Protein 4MK6 (pdb70)

Sequence (183 aa):
SNAAESLITKKAIAGGLELCQHKRFEKISIADITNICGLNRQTFYYHFTDDKYDLLTWTYENDFFHCLADGITLGNWDKHVLKLESIKENADFYKNTVSADASILSFCFSKLTNSLFDLFEKIDTNATVNEADRVFYAEFFSYGCSGVLIKWITRGFKEAPETIANQLFRLAKDTEFLANSYRE

InterPro domains:
  IPR001647 DNA-binding HTH domain, TetR-type [PF00440] (16-54)
  IPR001647 DNA-binding HTH domain, TetR-type [PS50977] (5-65)
  IPR009057 Homedomain-like superfamily [SSF46689] (4-61)
  IPR039532 Transcriptional regulator TetR, C-terminal, Firmicutes type [PF14278] (74-173)
  IPR050624 Nucleoid occlusion factor SlmA/HTH-type transcriptional regulator [PTHR43479] (4-176)

Organism: Listeria monocytogenes serovar 1/2a (strain ATCC BAA-679 / EGD-e) (NCBI:txid169963)

Structure (mmCIF, N/CA/C/O backbone):
data_4MK6
#
_entry.id   4MK6
#
_cell.length_a   77.039
_cell.length_b   77.039
_cell.length_c   142.027
_cell.angle_alpha   90.00
_cell.angle_beta   90.00
_cell.angle_gamma   120.00
#
_symmetry.space_group_name_H-M   'P 61 2 2'
#
loop_
_entity.id
_entity.type
_entity.pdbx_description
1 polymer 'Probable Dihydroxyacetone Kinase Regulator DHSK_reg'
2 non-polymer 1,2-ETHANEDIOL
3 water water
#
loop_
_atom_site.group_PDB
_atom_site.id
_atom_site.type_symbol
_atom_site.label_atom_id
_atom_site.label_alt_id
_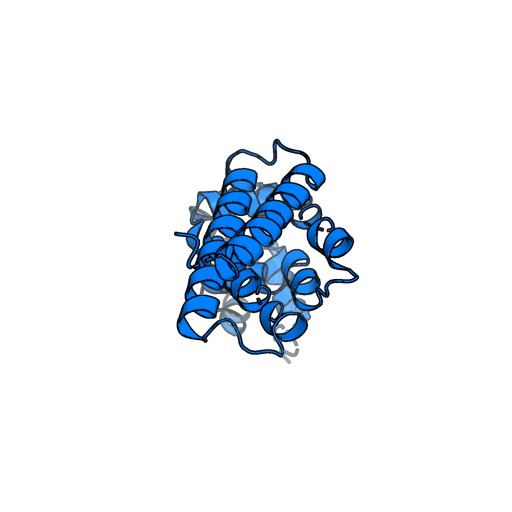atom_site.label_comp_id
_atom_site.label_asym_id
_atom_site.label_entity_id
_atom_site.label_seq_id
_atom_site.pdbx_PDB_ins_code
_atom_site.Cartn_x
_atom_site.Cartn_y
_atom_site.Cartn_z
_atom_site.occupancy
_atom_site.B_iso_or_equiv
_atom_site.auth_seq_id
_atom_site.auth_comp_id
_atom_site.auth_asym_id
_atom_site.auth_atom_id
_atom_site.pdbx_PDB_model_num
ATOM 1 N N . SER A 1 1 ? -8.446 23.305 -12.918 1.00 98.82 -2 SER A N 1
ATOM 2 C CA . SER A 1 1 ? -7.085 22.838 -13.152 1.00 90.92 -2 SER A CA 1
ATOM 3 C C . SER A 1 1 ? -6.366 22.563 -11.837 1.00 86.77 -2 SER A C 1
ATOM 4 O O . SER A 1 1 ? -6.991 22.500 -10.778 1.00 97.95 -2 SER A O 1
ATOM 7 N N . ASN A 1 2 ? -5.050 22.392 -11.914 1.00 76.93 -1 ASN A N 1
ATOM 8 C CA . ASN A 1 2 ? -4.232 22.160 -10.728 1.00 76.99 -1 ASN A CA 1
ATOM 9 C C . ASN A 1 2 ? -3.071 23.151 -10.653 1.00 76.70 -1 ASN A C 1
ATOM 10 O O . ASN A 1 2 ? -2.041 22.872 -10.038 1.00 81.05 -1 ASN A O 1
ATOM 15 N N . ALA A 1 3 ? -3.255 24.310 -11.280 1.00 65.59 0 ALA A N 1
ATOM 16 C CA . ALA A 1 3 ? -2.221 25.340 -11.362 1.00 65.47 0 ALA A CA 1
ATOM 17 C C . ALA A 1 3 ? -1.669 25.786 -10.004 1.00 62.86 0 ALA A C 1
ATOM 18 O O . ALA A 1 3 ? -0.454 25.761 -9.784 1.00 64.61 0 ALA A O 1
ATOM 28 N N . ALA A 1 5 ? -2.184 24.381 -7.002 1.00 68.39 2 ALA A N 1
ATOM 29 C CA . ALA A 1 5 ? -1.741 23.235 -6.211 1.00 68.76 2 ALA A CA 1
ATOM 30 C C . ALA A 1 5 ? -0.331 22.794 -6.590 1.00 65.78 2 ALA A C 1
ATOM 31 O O . ALA A 1 5 ? 0.413 22.281 -5.752 1.00 66.91 2 ALA A O 1
ATOM 33 N N . GLU A 1 6 ? 0.027 22.995 -7.856 1.00 64.73 3 GLU A N 1
ATOM 34 C CA . GLU A 1 6 ? 1.333 22.589 -8.366 1.00 72.60 3 GLU A CA 1
ATOM 35 C C . GLU A 1 6 ? 2.318 23.757 -8.434 1.00 68.95 3 GLU A C 1
ATOM 36 O O . GLU A 1 6 ? 3.378 23.641 -9.050 1.00 69.96 3 GLU A O 1
ATOM 42 N N . SER A 1 7 ? 1.969 24.873 -7.797 1.00 65.23 4 SER A N 1
ATOM 43 C CA . SER A 1 7 ? 2.780 26.089 -7.875 1.00 56.53 4 SER A CA 1
ATOM 44 C C . SER A 1 7 ? 3.888 26.132 -6.831 1.00 59.19 4 SER A C 1
ATOM 45 O O . SER A 1 7 ? 3.878 25.366 -5.865 1.00 60.08 4 SER A O 1
ATOM 48 N N . LEU A 1 8 ? 4.843 27.036 -7.035 1.00 58.02 5 LEU A N 1
ATOM 49 C CA . LEU A 1 8 ? 5.902 27.278 -6.058 1.00 54.80 5 LEU A CA 1
ATOM 50 C C . LEU A 1 8 ? 5.307 27.835 -4.769 1.00 44.43 5 LEU A C 1
ATOM 51 O O . LEU A 1 8 ? 5.823 27.587 -3.677 1.00 50.98 5 LEU A O 1
ATOM 56 N N . ILE A 1 9 ? 4.218 28.588 -4.909 1.00 42.56 6 ILE A N 1
ATOM 57 C CA . ILE A 1 9 ? 3.492 29.134 -3.764 1.00 50.45 6 ILE A CA 1
ATOM 58 C C . ILE A 1 9 ? 3.047 28.034 -2.795 1.00 56.16 6 ILE A C 1
ATOM 59 O O . ILE A 1 9 ? 3.303 28.117 -1.592 1.00 56.48 6 ILE A O 1
ATOM 64 N N . THR A 1 10 ? 2.382 27.010 -3.326 1.00 55.55 7 THR A N 1
ATOM 65 C CA . THR A 1 10 ? 1.937 25.875 -2.525 1.00 55.64 7 THR A CA 1
ATOM 66 C C . THR A 1 10 ? 3.130 25.152 -1.902 1.00 60.39 7 THR A C 1
ATOM 67 O O . THR A 1 10 ? 3.094 24.761 -0.733 1.00 58.08 7 THR A O 1
ATOM 71 N N . LYS A 1 11 ? 4.189 24.987 -2.688 1.00 52.12 8 LYS A N 1
ATOM 72 C CA . LYS A 1 11 ? 5.394 24.315 -2.227 1.00 49.15 8 LYS A CA 1
ATOM 73 C C . LYS A 1 11 ? 5.979 25.052 -1.028 1.00 51.85 8 LYS A C 1
ATOM 74 O O . LYS A 1 11 ? 6.421 24.428 -0.061 1.00 48.02 8 LYS A O 1
ATOM 80 N N . LYS A 1 12 ? 5.966 26.381 -1.087 1.00 49.95 9 LYS A N 1
ATOM 81 C CA . LYS A 1 12 ? 6.481 27.195 0.011 1.00 48.96 9 LYS A CA 1
ATOM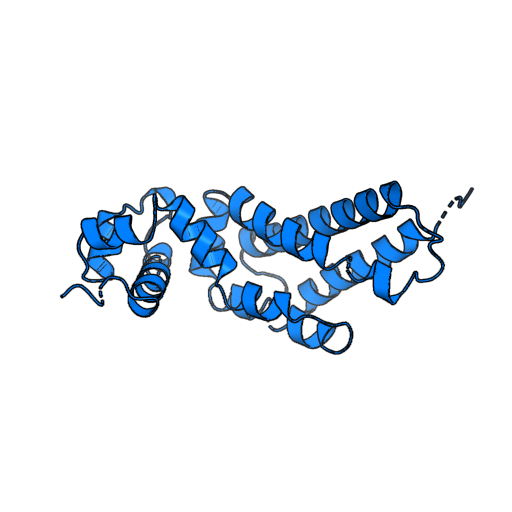 82 C C . LYS A 1 12 ? 5.547 27.134 1.209 1.00 54.08 9 LYS A C 1
ATOM 83 O O . LYS A 1 12 ? 5.988 27.194 2.355 1.00 62.61 9 LYS A O 1
ATOM 89 N N . ALA A 1 13 ? 4.253 27.014 0.938 1.00 48.23 10 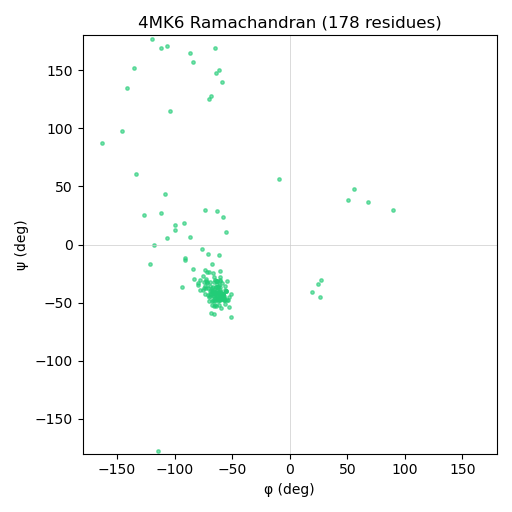ALA A N 1
ATOM 90 C CA . ALA A 1 13 ? 3.259 26.903 1.999 1.00 55.82 10 ALA A CA 1
ATOM 91 C C . ALA A 1 13 ? 3.433 25.606 2.784 1.00 55.81 10 ALA A C 1
ATOM 92 O O . ALA A 1 13 ? 3.160 25.554 3.983 1.00 58.17 10 ALA A O 1
ATOM 94 N N . ILE A 1 14 ? 3.884 24.561 2.095 1.00 52.49 11 ILE A N 1
ATOM 95 C CA . ILE A 1 14 ? 4.126 23.262 2.716 1.00 54.57 11 ILE A CA 1
ATOM 96 C C . ILE A 1 14 ? 5.317 23.318 3.676 1.00 55.30 11 ILE A C 1
ATOM 97 O O . ILE A 1 14 ? 5.255 22.787 4.786 1.00 56.95 11 ILE A O 1
ATOM 102 N N . ALA A 1 15 ? 6.398 23.961 3.247 1.00 48.64 12 ALA A N 1
ATOM 103 C CA . ALA A 1 15 ? 7.552 24.167 4.116 1.00 52.81 12 ALA A CA 1
ATOM 104 C C . ALA A 1 15 ? 7.143 24.990 5.333 1.00 56.26 12 ALA A C 1
ATOM 105 O O . ALA A 1 15 ? 7.571 24.713 6.455 1.00 57.38 12 ALA A O 1
ATOM 107 N N . GLY A 1 16 ? 6.310 26.003 5.100 1.00 51.99 13 GLY A N 1
ATOM 108 C CA . GLY A 1 16 ? 5.800 26.844 6.168 1.00 44.24 13 GLY A CA 1
ATOM 109 C C . GLY A 1 16 ? 4.940 26.073 7.152 1.00 54.49 13 GLY A C 1
ATOM 110 O O . GLY A 1 16 ? 4.928 26.374 8.349 1.00 55.90 13 GLY A O 1
ATOM 111 N N . GLY A 1 17 ? 4.212 25.082 6.647 1.00 51.83 14 GLY A N 1
ATOM 112 C CA . GLY A 1 17 ? 3.416 24.220 7.500 1.00 54.51 14 GLY A CA 1
ATOM 113 C C . GLY A 1 17 ? 4.288 23.374 8.408 1.00 53.87 14 GLY A C 1
ATOM 114 O O . GLY A 1 17 ? 3.999 23.237 9.599 1.00 54.59 14 GLY A O 1
ATOM 115 N N . LEU A 1 18 ? 5.356 22.808 7.845 1.00 56.23 15 LEU A N 1
ATOM 116 C CA . LEU A 1 18 ? 6.298 21.995 8.614 1.00 57.83 15 LEU A CA 1
ATOM 117 C C . LEU A 1 18 ? 6.889 22.800 9.762 1.00 57.45 15 LEU A C 1
ATOM 118 O O . LEU A 1 18 ? 6.930 22.334 10.904 1.00 64.65 15 LEU A O 1
ATOM 131 N N . GLU A 1 20 ? 5.693 25.342 11.206 1.00 56.51 17 GLU A N 1
ATOM 132 C CA . GLU A 1 20 ? 4.662 25.659 12.184 1.00 65.95 17 GLU A CA 1
ATOM 133 C C . GLU A 1 20 ? 4.405 24.476 13.116 1.00 58.15 17 GLU A C 1
ATOM 134 O O . GLU A 1 20 ? 4.301 24.648 14.327 1.00 67.40 17 GLU A O 1
ATOM 140 N N . LEU A 1 21 ? 4.305 23.278 12.547 1.00 54.97 18 LEU A N 1
ATOM 141 C CA . LEU A 1 21 ? 4.109 22.059 13.331 1.00 59.16 18 LEU A CA 1
ATOM 142 C C . LEU A 1 21 ? 5.258 21.808 14.309 1.00 61.59 18 LEU A C 1
ATOM 143 O O . LEU A 1 21 ? 5.038 21.381 15.447 1.00 64.83 18 LEU A O 1
ATOM 148 N N . CYS A 1 22 ? 6.481 22.084 13.861 1.00 58.82 19 CYS A N 1
ATOM 149 C CA . CYS A 1 22 ? 7.678 21.866 14.672 1.00 55.71 19 CYS A CA 1
ATOM 150 C C . CYS A 1 22 ? 7.690 22.705 15.948 1.00 61.22 19 CYS A C 1
ATOM 151 O O . CYS A 1 22 ? 8.532 22.507 16.823 1.00 61.07 19 CYS A O 1
ATOM 154 N N . GLN A 1 23 ? 6.745 23.632 16.050 1.00 69.75 20 GLN A N 1
ATOM 155 C CA . GLN A 1 23 ? 6.611 24.473 17.229 1.00 74.46 20 GLN A CA 1
ATOM 156 C C . GLN A 1 23 ? 5.804 23.770 18.322 1.00 76.07 20 GLN A C 1
ATOM 157 O O . GLN A 1 23 ? 5.911 24.116 19.499 1.00 80.07 20 GLN A O 1
ATOM 163 N N . HIS A 1 24 ? 5.012 22.772 17.936 1.00 74.99 21 HIS A N 1
ATOM 164 C CA . HIS A 1 24 ? 4.126 22.090 18.880 1.00 87.53 21 HIS A CA 1
ATOM 165 C C . HIS A 1 24 ? 4.403 20.597 18.966 1.00 83.44 21 HIS A C 1
ATOM 166 O O . HIS A 1 24 ? 3.972 19.931 19.906 1.00 91.96 21 HIS A O 1
ATOM 173 N N . LYS A 1 25 ? 5.117 20.072 17.979 1.00 83.37 22 LYS A N 1
ATOM 174 C CA . LYS A 1 25 ? 5.238 18.630 17.824 1.00 84.32 22 LYS A CA 1
ATOM 175 C C . LYS A 1 25 ? 6.646 18.242 17.387 1.00 79.02 22 LYS A C 1
ATOM 176 O O . LYS A 1 25 ? 7.217 18.870 16.492 1.00 73.29 22 LYS A O 1
ATOM 182 N N . ARG A 1 26 ? 7.205 17.214 18.022 1.00 73.50 23 ARG A N 1
ATOM 183 C CA . ARG A 1 26 ? 8.530 16.713 17.653 1.00 78.33 23 ARG A CA 1
ATOM 184 C C . ARG A 1 26 ? 8.545 16.263 16.195 1.00 75.70 23 ARG A C 1
ATOM 185 O O . ARG A 1 26 ? 7.578 15.670 15.718 1.00 75.65 23 ARG A O 1
ATOM 193 N N . PHE A 1 27 ? 9.636 16.554 15.490 1.00 68.19 24 PHE A N 1
ATOM 194 C CA . PHE A 1 27 ? 9.728 16.249 14.064 1.00 66.73 24 PHE A CA 1
ATOM 195 C C . PHE A 1 27 ? 9.549 14.760 13.781 1.00 70.60 24 PHE A C 1
ATOM 196 O O . PHE A 1 27 ? 9.001 14.382 12.745 1.00 64.80 24 PHE A O 1
ATOM 204 N N . GLU A 1 28 ? 10.004 13.923 14.709 1.00 71.24 25 GLU A N 1
ATOM 205 C CA . GLU A 1 28 ? 9.880 12.476 14.569 1.00 81.77 25 GLU A CA 1
ATOM 206 C C . GLU A 1 28 ? 8.418 12.034 14.526 1.00 87.28 25 GLU A C 1
ATOM 207 O O . GLU A 1 28 ? 8.080 11.046 13.873 1.00 95.30 25 GLU A O 1
ATOM 213 N N . LYS A 1 29 ? 7.557 12.770 15.223 1.00 80.88 26 LYS A N 1
ATOM 214 C CA . LYS A 1 29 ? 6.143 12.415 15.315 1.00 80.07 26 LYS A CA 1
ATOM 215 C C . LYS A 1 29 ? 5.285 13.052 14.223 1.00 76.08 26 LYS A C 1
ATOM 216 O O . LYS A 1 29 ? 4.135 12.662 14.030 1.00 81.12 26 LYS A O 1
ATOM 222 N N . ILE A 1 30 ? 5.842 14.027 13.512 1.00 70.71 27 ILE A N 1
ATOM 223 C CA . ILE A 1 30 ? 5.125 14.677 12.418 1.00 67.61 27 ILE A CA 1
ATOM 224 C C . ILE A 1 30 ? 4.924 13.718 11.246 1.00 76.31 27 ILE A C 1
ATOM 225 O O . ILE A 1 30 ? 5.880 13.104 10.769 1.00 82.22 27 ILE A O 1
ATOM 230 N N . SER A 1 31 ? 3.681 13.589 10.788 1.00 84.65 28 SER A N 1
ATOM 231 C CA . SER A 1 31 ? 3.381 12.788 9.603 1.00 87.67 28 SER A CA 1
ATOM 232 C C . SER A 1 31 ? 2.931 13.673 8.447 1.00 84.36 28 SER A C 1
ATOM 233 O O . SER A 1 31 ? 2.672 14.863 8.633 1.00 75.35 28 SER A O 1
ATOM 236 N N . ILE A 1 32 ? 2.844 13.085 7.256 1.00 87.36 29 ILE A N 1
ATOM 237 C CA . ILE A 1 32 ? 2.386 13.795 6.062 1.00 85.46 29 ILE A CA 1
ATOM 238 C C . ILE A 1 32 ? 0.984 14.351 6.283 1.00 83.47 29 ILE A C 1
ATOM 239 O O . ILE A 1 32 ? 0.706 15.510 5.973 1.00 84.55 29 ILE A O 1
ATOM 244 N N . ALA A 1 33 ? 0.112 13.514 6.835 1.00 84.99 30 ALA A N 1
ATOM 245 C CA . ALA A 1 33 ? -1.264 13.901 7.112 1.00 84.04 30 ALA A CA 1
ATOM 246 C C . ALA A 1 33 ? -1.338 15.143 7.997 1.00 89.05 30 ALA A C 1
ATOM 247 O O . ALA A 1 33 ? -2.188 16.003 7.784 1.00 90.38 30 ALA A O 1
ATOM 249 N N . ASP A 1 34 ? -0.448 15.233 8.984 1.00 91.88 31 ASP A N 1
ATOM 250 C CA . ASP A 1 34 ? -0.353 16.421 9.833 1.00 88.59 31 ASP A CA 1
ATOM 251 C C . ASP A 1 34 ? 0.009 17.654 9.007 1.00 93.07 31 ASP A C 1
ATOM 252 O O . ASP A 1 34 ? -0.537 18.739 9.213 1.00 93.48 31 ASP A O 1
ATOM 257 N N . ILE A 1 35 ? 0.943 17.472 8.078 1.00 87.51 32 ILE A N 1
ATOM 258 C CA . ILE A 1 35 ? 1.411 18.546 7.209 1.00 75.79 32 ILE A CA 1
ATOM 259 C C . ILE A 1 35 ? 0.306 19.037 6.272 1.00 79.39 32 ILE A C 1
ATOM 260 O O . ILE A 1 35 ? 0.015 20.232 6.219 1.00 83.96 32 ILE A O 1
ATOM 265 N N . THR A 1 36 ? -0.314 18.112 5.544 1.00 78.37 33 THR A N 1
ATOM 266 C CA . THR A 1 36 ? -1.396 18.461 4.628 1.00 75.08 33 THR A CA 1
ATOM 267 C C . THR A 1 36 ? -2.603 19.037 5.365 1.00 77.92 33 THR A C 1
ATOM 268 O O . THR A 1 36 ? -3.316 19.881 4.825 1.00 83.55 33 THR A O 1
ATOM 272 N N . ASN A 1 37 ? -2.825 18.582 6.596 1.00 81.19 34 ASN A N 1
ATOM 273 C CA . ASN A 1 37 ? -3.925 19.092 7.415 1.00 87.31 34 ASN A CA 1
ATOM 274 C C . ASN A 1 37 ? -3.746 20.559 7.803 1.00 83.07 34 ASN A C 1
ATOM 275 O O . ASN A 1 37 ? -4.671 21.358 7.665 1.00 84.56 34 ASN A O 1
ATOM 280 N N . ILE A 1 38 ? -2.560 20.909 8.294 1.00 70.52 35 ILE A N 1
ATOM 281 C CA . ILE A 1 38 ? -2.288 22.284 8.704 1.00 75.87 35 ILE A CA 1
ATOM 282 C C . ILE A 1 38 ? -2.170 23.207 7.492 1.00 76.69 35 ILE A C 1
ATOM 283 O O . ILE A 1 38 ? -2.386 24.414 7.597 1.00 84.09 35 ILE A O 1
ATOM 288 N N . CYS A 1 39 ? -1.842 22.631 6.340 1.00 71.84 36 CYS A N 1
ATOM 289 C CA . CYS A 1 39 ? -1.722 23.408 5.112 1.00 67.62 36 CYS A CA 1
ATOM 290 C C . CYS A 1 39 ? -3.041 23.445 4.354 1.00 78.13 36 CYS A C 1
ATOM 291 O O . CYS A 1 39 ? -3.198 24.213 3.407 1.00 83.02 36 CYS A O 1
ATOM 294 N N . GLY A 1 40 ? -3.988 22.612 4.772 1.00 83.26 37 GLY A N 1
ATOM 295 C CA . GLY A 1 40 ? -5.286 22.564 4.122 1.00 83.97 37 GLY A CA 1
ATOM 296 C C . GLY A 1 40 ? -5.207 22.003 2.716 1.00 82.83 37 GLY A C 1
ATOM 297 O O . GLY A 1 40 ? -5.925 22.447 1.817 1.00 94.65 37 GLY A O 1
ATOM 298 N N . LEU A 1 41 ? -4.332 21.019 2.533 1.00 76.59 38 LEU A N 1
ATOM 299 C CA . LEU A 1 41 ? -4.116 20.391 1.235 1.00 75.22 38 LEU A CA 1
ATOM 300 C C . LEU A 1 41 ? -4.438 18.902 1.321 1.00 84.12 38 LEU A C 1
ATOM 301 O O . LEU A 1 41 ? -4.770 18.397 2.396 1.00 95.24 38 LEU A O 1
ATOM 306 N N . ASN A 1 42 ? -4.346 18.201 0.194 1.00 82.81 39 ASN A N 1
ATOM 307 C CA . ASN A 1 42 ? -4.518 16.747 0.183 1.00 89.50 39 ASN A CA 1
ATOM 308 C C . ASN A 1 42 ? -3.186 16.021 -0.014 1.00 87.95 39 ASN A C 1
ATOM 309 O O . ASN A 1 42 ? -2.172 16.655 -0.312 1.00 83.35 39 ASN A O 1
ATOM 314 N N . ARG A 1 43 ? -3.188 14.700 0.146 1.00 92.88 40 ARG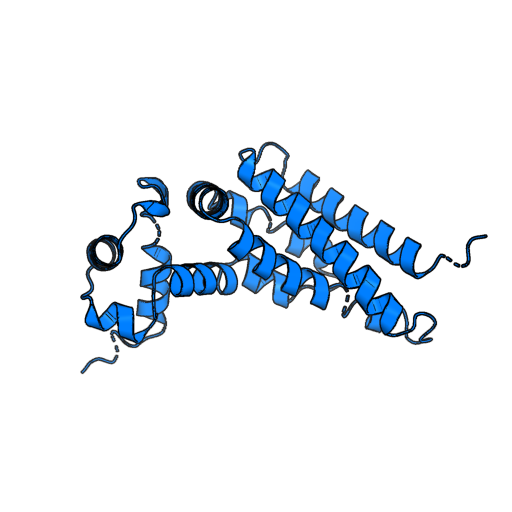 A N 1
ATOM 315 C CA . ARG A 1 43 ? -1.952 13.921 0.059 1.00 97.53 40 ARG A CA 1
ATOM 316 C C . ARG A 1 43 ? -1.317 13.943 -1.327 1.00 95.96 40 ARG A C 1
ATOM 317 O O . ARG A 1 43 ? -0.095 14.043 -1.451 1.00 81.14 40 ARG A O 1
ATOM 325 N N . GLN A 1 44 ? -2.144 13.849 -2.364 1.00 103.25 41 GLN A N 1
ATOM 326 C CA . GLN A 1 44 ? -1.644 13.870 -3.736 1.00 100.51 41 GLN A CA 1
ATOM 327 C C . GLN A 1 44 ? -0.912 15.173 -4.080 1.00 88.82 41 GLN A C 1
ATOM 328 O O . GLN A 1 44 ? 0.028 15.168 -4.875 1.00 87.00 41 GLN A O 1
ATOM 334 N N . THR A 1 45 ? -1.338 16.277 -3.469 1.00 79.02 42 THR A N 1
ATOM 335 C CA . THR A 1 45 ? -0.667 17.568 -3.638 1.00 70.03 42 THR A CA 1
ATOM 336 C C . THR A 1 45 ? 0.735 17.546 -3.017 1.00 71.15 42 THR A C 1
ATOM 337 O O . THR A 1 45 ? 1.689 18.064 -3.600 1.00 68.56 42 THR A O 1
ATOM 341 N N . PHE A 1 46 ? 0.858 16.940 -1.840 1.00 72.18 43 PHE A N 1
ATOM 342 C CA . PHE A 1 46 ? 2.147 16.850 -1.163 1.00 66.33 43 PHE A CA 1
ATOM 343 C C . PHE A 1 46 ? 3.152 16.074 -2.002 1.00 68.62 43 PHE A C 1
ATOM 344 O O . PHE A 1 46 ? 4.259 16.549 -2.254 1.00 69.80 43 PHE A O 1
ATOM 352 N N . TYR A 1 47 ? 2.761 14.879 -2.434 1.00 72.24 44 TYR A N 1
ATOM 353 C CA . TYR A 1 47 ? 3.663 14.001 -3.171 1.00 74.83 44 TYR A CA 1
ATOM 354 C C . TYR A 1 47 ? 3.973 14.496 -4.585 1.00 72.15 44 TYR A C 1
ATOM 355 O O . TYR A 1 47 ? 4.836 13.942 -5.265 1.00 82.61 44 TYR A O 1
ATOM 364 N N . TYR A 1 48 ? 3.272 15.536 -5.024 1.00 70.49 45 TYR A N 1
ATOM 365 C CA . TYR A 1 48 ? 3.625 16.200 -6.271 1.00 74.33 45 TYR A CA 1
ATOM 366 C C . TYR A 1 48 ? 4.924 16.967 -6.075 1.00 72.73 45 TYR A C 1
ATOM 367 O O . TYR A 1 48 ? 5.764 17.024 -6.972 1.00 78.45 45 TYR A O 1
ATOM 376 N N . HIS A 1 49 ? 5.078 17.558 -4.895 1.00 65.68 46 HIS A N 1
ATOM 377 C CA . HIS A 1 49 ? 6.219 18.417 -4.606 1.00 61.53 46 HIS A CA 1
ATOM 378 C C . HIS A 1 49 ? 7.375 17.684 -3.935 1.00 68.59 46 HIS A C 1
ATOM 379 O O . HIS A 1 49 ? 8.539 17.992 -4.196 1.00 72.49 46 HIS A O 1
ATOM 386 N N . PHE A 1 50 ? 7.056 16.730 -3.064 1.00 75.00 47 PHE A N 1
ATOM 387 C CA . PHE A 1 50 ? 8.081 16.043 -2.280 1.00 70.67 47 PHE A CA 1
ATOM 388 C C . PHE A 1 50 ? 7.876 14.530 -2.232 1.00 76.18 47 PHE A C 1
ATOM 389 O O . PHE A 1 50 ? 6.750 14.042 -2.339 1.00 81.68 47 PHE A O 1
ATOM 397 N N . THR A 1 51 ? 8.972 13.794 -2.069 1.00 72.86 48 THR A N 1
ATOM 398 C CA . THR A 1 51 ? 8.913 12.341 -1.972 1.00 81.14 48 THR A CA 1
ATOM 399 C C . THR A 1 51 ? 8.563 11.914 -0.551 1.00 81.82 48 THR A C 1
ATOM 400 O O . THR A 1 51 ? 7.872 10.913 -0.339 1.00 90.67 48 THR A O 1
ATOM 404 N N A ASP A 1 52 ? 9.048 12.682 0.418 0.60 77.72 49 ASP A N 1
ATOM 405 N N B ASP A 1 52 ? 9.047 12.684 0.421 0.40 77.82 49 ASP A N 1
ATOM 406 C CA A ASP A 1 52 ? 8.827 12.383 1.827 0.60 78.86 49 ASP A CA 1
ATOM 407 C CA B ASP A 1 52 ? 8.959 12.324 1.833 0.40 78.39 49 ASP A CA 1
ATOM 408 C C A ASP A 1 52 ? 9.117 13.610 2.681 0.60 73.62 49 ASP A C 1
ATOM 409 C C B ASP A 1 52 ? 9.147 13.583 2.677 0.40 73.60 49 ASP A C 1
ATOM 410 O O A ASP A 1 52 ? 9.447 14.676 2.157 0.60 70.62 49 ASP A O 1
ATOM 411 O O B ASP A 1 52 ? 9.426 14.654 2.137 0.40 70.64 49 ASP A O 1
ATOM 420 N N . LYS A 1 53 ? 9.002 13.459 3.995 1.00 71.47 50 LYS A N 1
ATOM 421 C CA . LYS A 1 53 ? 9.175 14.603 4.896 1.00 70.59 50 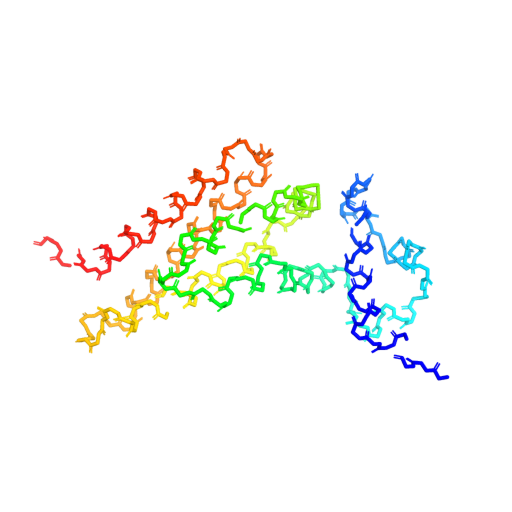LYS A CA 1
ATOM 422 C C . LYS A 1 53 ? 10.640 14.997 5.074 1.00 71.86 50 LYS A C 1
ATOM 423 O O . LYS A 1 53 ? 10.945 16.115 5.497 1.00 65.43 50 LYS A O 1
ATOM 429 N N . TYR A 1 54 ? 11.544 14.081 4.742 1.00 67.32 51 TYR A N 1
ATOM 430 C CA . TYR A 1 54 ? 12.970 14.377 4.792 1.00 67.23 51 TYR A CA 1
ATOM 431 C C . TYR A 1 54 ? 13.388 15.163 3.556 1.00 71.62 51 TYR A C 1
ATOM 432 O O . TYR A 1 54 ? 14.258 16.031 3.630 1.00 69.81 51 TYR A O 1
ATOM 441 N N . ASP A 1 55 ? 12.757 14.860 2.426 1.00 67.78 52 ASP A N 1
ATOM 442 C CA . ASP A 1 55 ? 12.953 15.633 1.209 1.00 61.19 52 ASP A CA 1
ATOM 443 C C . ASP A 1 55 ? 12.463 17.058 1.453 1.00 61.09 52 ASP A C 1
ATOM 444 O O . ASP A 1 55 ? 13.153 18.025 1.130 1.00 60.74 52 ASP A O 1
ATOM 449 N N . LEU A 1 56 ? 11.273 17.177 2.038 1.00 55.87 53 LEU A N 1
ATOM 450 C CA . LEU A 1 56 ? 10.715 18.475 2.416 1.00 54.87 53 LEU A CA 1
ATOM 451 C C . LEU A 1 56 ? 11.634 19.241 3.364 1.00 52.66 53 LEU A C 1
ATOM 452 O O . LEU A 1 56 ? 11.889 20.428 3.162 1.00 52.05 53 LEU A O 1
ATOM 457 N N . LEU A 1 57 ? 12.120 18.566 4.401 1.00 62.01 54 LEU A N 1
ATOM 458 C CA . LEU A 1 57 ? 13.018 19.205 5.359 1.00 53.80 54 LEU A CA 1
ATOM 459 C C . LEU A 1 57 ? 14.295 19.693 4.684 1.00 54.25 54 LEU A C 1
ATOM 460 O O . LEU A 1 57 ? 14.757 20.803 4.949 1.00 57.60 54 LEU A O 1
ATOM 465 N N . THR A 1 58 ? 14.857 18.857 3.813 1.00 55.36 55 THR A N 1
ATOM 466 C CA . THR A 1 58 ? 16.052 19.216 3.055 1.00 54.09 55 THR A CA 1
ATOM 467 C C . THR A 1 58 ? 15.782 20.447 2.192 1.00 58.91 55 THR A C 1
ATOM 468 O O . THR A 1 58 ? 16.591 21.375 2.148 1.00 57.09 55 THR A O 1
ATOM 472 N N . TRP A 1 59 ? 14.638 20.452 1.514 1.00 51.20 56 TRP A N 1
ATOM 473 C CA . TRP A 1 59 ? 14.238 21.583 0.684 1.00 47.46 56 TRP A CA 1
ATOM 474 C C . TRP A 1 59 ? 14.048 22.839 1.529 1.00 51.46 56 TRP A C 1
ATOM 475 O O . TRP A 1 59 ? 14.461 23.927 1.133 1.00 54.80 56 TRP A O 1
ATOM 486 N N . THR A 1 60 ? 13.425 22.676 2.695 1.00 49.23 57 THR A N 1
ATOM 487 C CA . THR A 1 60 ? 13.169 23.793 3.599 1.00 50.10 57 THR A CA 1
ATOM 488 C C . THR A 1 60 ? 14.468 24.469 4.040 1.00 54.89 57 THR A C 1
ATOM 489 O O . THR A 1 60 ? 14.549 25.695 4.059 1.00 58.12 57 THR A O 1
ATOM 493 N N . TYR A 1 61 ? 15.478 23.670 4.386 1.00 53.00 58 TYR A N 1
ATOM 494 C CA . TYR A 1 61 ? 16.790 24.200 4.750 1.00 56.46 58 TYR A CA 1
ATOM 495 C C . TYR A 1 61 ? 17.403 24.944 3.572 1.00 55.95 58 TYR A C 1
ATOM 496 O O . TYR A 1 61 ? 17.904 26.060 3.721 1.00 49.80 58 TYR A O 1
ATOM 505 N N . GLU A 1 62 ? 17.375 24.305 2.405 1.00 63.52 59 GLU A N 1
ATOM 506 C CA . GLU A 1 62 ? 17.977 24.857 1.194 1.00 68.33 59 GLU A CA 1
ATOM 507 C C . GLU A 1 62 ? 17.300 26.150 0.751 1.00 63.43 59 GLU A C 1
ATOM 508 O O . GLU A 1 62 ? 17.956 27.057 0.251 1.00 69.28 59 GLU A O 1
ATOM 514 N N . ASN A 1 63 ? 15.987 26.232 0.928 1.00 119.10 60 ASN A N 1
ATOM 515 C CA . ASN A 1 63 ? 15.254 27.424 0.520 1.00 116.16 60 ASN A CA 1
ATOM 516 C C . ASN A 1 63 ? 14.958 28.375 1.673 1.00 114.81 60 ASN A C 1
ATOM 517 O O . ASN A 1 63 ? 14.106 29.255 1.549 1.00 110.86 60 ASN A O 1
ATOM 522 N N . ASP A 1 64 ? 15.662 28.208 2.788 1.00 106.35 61 ASP A N 1
ATOM 523 C CA . ASP A 1 64 ? 15.458 29.093 3.929 1.00 115.61 61 ASP A CA 1
ATOM 524 C C . ASP A 1 64 ? 16.283 30.361 3.779 1.00 107.18 61 ASP A C 1
ATOM 525 O O . ASP A 1 64 ? 17.284 30.378 3.062 1.00 98.80 61 ASP A O 1
ATOM 530 N N . PHE A 1 65 ? 15.849 31.411 4.471 1.00 112.04 62 PHE A N 1
ATOM 531 C CA . PHE A 1 65 ? 16.469 32.730 4.394 1.00 116.29 62 PHE A CA 1
ATOM 532 C C . PHE A 1 65 ? 17.964 32.691 4.692 1.00 104.83 62 PHE A C 1
ATOM 533 O O . PHE A 1 65 ? 18.728 33.494 4.155 1.00 98.64 62 PHE A O 1
ATOM 541 N N . PHE A 1 66 ? 18.374 31.761 5.550 1.00 104.71 63 PHE A N 1
ATOM 542 C CA . PHE A 1 66 ? 19.790 31.585 5.846 1.00 103.81 63 PHE A CA 1
ATOM 543 C C . PHE A 1 66 ? 20.544 31.150 4.589 1.00 100.50 63 PHE A C 1
ATOM 544 O O . PHE A 1 66 ? 21.617 31.675 4.290 1.00 94.43 63 PHE A O 1
ATOM 552 N N . HIS A 1 67 ? 19.969 30.210 3.843 1.00 93.88 64 HIS A N 1
ATOM 553 C CA . HIS A 1 67 ? 20.629 29.691 2.654 1.00 97.20 64 HIS A CA 1
ATOM 554 C C . HIS A 1 67 ? 20.582 30.666 1.476 1.00 95.19 64 HIS A C 1
ATOM 555 O O . HIS A 1 67 ? 21.554 30.779 0.730 1.00 89.40 64 HIS A O 1
ATOM 562 N N . CYS A 1 68 ? 19.456 31.356 1.301 1.00 94.01 65 CYS A N 1
ATOM 563 C CA . CYS A 1 68 ? 19.344 32.374 0.256 1.00 99.45 65 CYS A CA 1
ATOM 564 C C . CYS A 1 68 ? 20.363 33.488 0.475 1.00 105.41 65 CYS A C 1
ATOM 565 O O . CYS A 1 68 ? 21.005 33.949 -0.469 1.00 105.83 65 CYS A O 1
ATOM 568 N N . LEU A 1 69 ? 20.508 33.911 1.729 1.00 113.31 66 LEU A N 1
ATOM 569 C CA . LEU A 1 69 ? 21.493 34.924 2.104 1.00 114.05 66 LEU A CA 1
ATOM 570 C C . LEU A 1 69 ? 22.919 34.452 1.855 1.00 110.83 66 LEU A C 1
ATOM 571 O O . LEU A 1 69 ? 23.771 35.218 1.410 1.00 111.91 66 LEU A O 1
ATOM 576 N N . ALA A 1 70 ? 23.171 33.182 2.141 1.00 107.67 67 ALA A N 1
ATOM 577 C CA . ALA A 1 70 ? 24.523 32.645 2.096 1.00 106.74 67 ALA A CA 1
ATOM 578 C C . ALA A 1 70 ? 25.093 32.479 0.682 1.00 110.65 67 ALA A C 1
ATOM 579 O O . ALA A 1 70 ? 26.302 32.606 0.480 1.00 107.79 67 ALA A O 1
ATOM 581 N N . ASP A 1 71 ? 24.229 32.190 -0.287 1.00 118.53 68 ASP A N 1
ATOM 582 C CA . ASP A 1 71 ? 24.659 32.020 -1.675 1.00 121.55 68 ASP A CA 1
ATOM 583 C C . ASP A 1 71 ? 25.274 33.296 -2.246 1.00 114.93 68 ASP A C 1
ATOM 584 O O . ASP A 1 71 ? 26.227 33.241 -3.025 1.00 116.04 68 ASP A O 1
ATOM 589 N N . GLY A 1 72 ? 24.724 34.441 -1.855 1.00 109.82 69 GLY A N 1
ATOM 590 C CA . GLY A 1 72 ? 25.196 35.722 -2.349 1.00 107.89 69 GLY A CA 1
ATOM 591 C C . GLY A 1 72 ? 26.272 36.361 -1.489 1.00 101.19 69 GLY A C 1
ATOM 592 O O . GLY A 1 72 ? 26.515 37.565 -1.590 1.00 94.84 69 GLY A O 1
ATOM 593 N N . ILE A 1 73 ? 26.923 35.563 -0.647 1.00 93.59 70 ILE A N 1
ATOM 594 C CA . ILE A 1 73 ? 27.985 36.074 0.216 1.00 88.23 70 ILE A CA 1
ATOM 595 C C . ILE A 1 73 ? 29.243 36.442 -0.571 1.00 92.67 70 ILE A C 1
ATOM 596 O O . ILE A 1 73 ? 29.786 35.625 -1.315 1.00 95.26 70 ILE A O 1
ATOM 601 N N . THR A 1 74 ? 29.686 37.685 -0.405 1.00 88.64 71 THR A N 1
ATOM 602 C CA . THR A 1 74 ? 30.981 38.133 -0.901 1.00 78.88 71 THR A CA 1
ATOM 603 C C . THR A 1 74 ? 31.841 38.462 0.310 1.00 83.47 71 THR A C 1
ATOM 604 O O . THR A 1 74 ? 31.401 38.290 1.446 1.00 91.49 71 THR A O 1
ATOM 608 N N . LEU A 1 75 ? 33.061 38.934 0.077 1.00 79.21 72 LEU A N 1
ATOM 609 C CA . LEU A 1 75 ? 33.910 39.373 1.178 1.00 70.84 72 LEU A CA 1
ATOM 610 C C . LEU A 1 75 ? 33.431 40.722 1.698 1.00 64.46 72 LEU A C 1
ATOM 611 O O . LEU A 1 75 ? 33.619 41.046 2.868 1.00 72.08 72 LEU A O 1
ATOM 616 N N . GLY A 1 76 ? 32.797 41.500 0.825 1.00 61.93 73 GLY A N 1
ATOM 617 C CA . GLY A 1 76 ? 32.319 42.821 1.188 1.00 66.80 73 GLY A CA 1
ATOM 618 C C . GLY A 1 76 ? 31.083 42.799 2.066 1.00 75.19 73 GLY A C 1
ATOM 619 O O . GLY A 1 76 ? 30.897 43.681 2.909 1.00 66.38 73 GLY A O 1
ATOM 620 N N . ASN A 1 77 ? 30.232 41.796 1.870 1.00 74.59 74 ASN A N 1
ATOM 621 C CA . ASN A 1 77 ? 29.015 41.670 2.664 1.00 72.59 74 ASN A CA 1
ATOM 622 C C . ASN A 1 77 ? 29.091 40.546 3.698 1.00 76.76 74 ASN A C 1
ATOM 623 O O . ASN A 1 77 ? 28.099 40.252 4.367 1.00 77.20 74 ASN A O 1
ATOM 628 N N . TRP A 1 78 ? 30.266 39.924 3.811 1.00 63.77 75 TRP A N 1
ATOM 629 C CA . TRP A 1 78 ? 30.467 38.770 4.689 1.00 64.02 75 TRP A CA 1
ATOM 630 C C . TRP A 1 78 ? 29.968 39.031 6.102 1.00 62.75 75 TRP A C 1
ATOM 631 O O . TRP A 1 78 ? 29.068 38.341 6.583 1.00 62.34 75 TRP A O 1
ATOM 642 N N . ASP A 1 79 ? 30.572 40.018 6.759 1.00 64.39 76 ASP A N 1
ATOM 643 C CA . ASP A 1 79 ? 30.238 40.367 8.135 1.00 75.50 76 ASP A CA 1
ATOM 644 C C . ASP A 1 79 ? 28.736 40.558 8.322 1.00 75.21 76 ASP A C 1
ATOM 645 O O . ASP A 1 79 ? 28.154 40.080 9.297 1.00 76.85 76 ASP A O 1
ATOM 650 N N . LYS A 1 80 ? 28.113 41.235 7.365 1.00 72.04 77 LYS A N 1
ATOM 651 C CA . LYS A 1 80 ? 26.694 41.555 7.446 1.00 69.49 77 LYS A CA 1
ATOM 652 C C . LYS A 1 80 ? 25.799 40.363 7.093 1.00 66.99 77 LYS A C 1
ATOM 653 O O . LYS A 1 80 ? 24.764 40.155 7.722 1.00 70.53 77 LYS A O 1
ATOM 659 N N . HIS A 1 81 ? 26.201 39.581 6.094 1.00 65.34 78 HIS A N 1
ATOM 660 C CA . HIS A 1 81 ? 25.396 38.451 5.622 1.00 64.53 78 HIS A CA 1
ATOM 661 C C . HIS A 1 81 ? 25.415 37.248 6.567 1.00 68.63 78 HIS A C 1
ATOM 662 O O . HIS A 1 81 ? 24.403 36.564 6.723 1.00 65.43 78 HIS A O 1
ATOM 669 N N . VAL A 1 82 ? 26.570 36.978 7.172 1.00 68.08 79 VAL A N 1
ATOM 670 C CA . VAL A 1 82 ? 26.705 35.874 8.117 1.00 60.14 79 VAL A CA 1
ATOM 671 C C . VAL A 1 82 ? 25.874 36.153 9.359 1.00 59.03 79 VAL A C 1
ATOM 672 O O . VAL A 1 82 ? 25.124 35.293 9.822 1.00 58.19 79 VAL A O 1
ATOM 676 N N . LEU A 1 83 ? 26.007 37.366 9.886 1.00 55.09 80 LEU A N 1
ATOM 677 C CA . LEU A 1 83 ? 25.267 37.783 11.071 1.00 60.39 80 LEU A CA 1
ATOM 678 C C . LEU A 1 83 ? 23.765 37.701 10.826 1.00 67.99 80 LEU A C 1
ATOM 679 O O . LEU A 1 83 ? 23.017 37.202 11.665 1.00 79.31 80 LEU A O 1
ATOM 684 N N . LYS A 1 84 ? 23.335 38.187 9.667 1.00 65.69 81 LYS A N 1
ATOM 685 C CA . LYS A 1 84 ? 21.927 38.161 9.288 1.00 67.33 81 LYS A CA 1
ATOM 686 C C . LYS A 1 84 ? 21.437 36.724 9.163 1.00 61.85 81 LYS A C 1
ATOM 687 O O . LYS A 1 84 ? 20.312 36.399 9.541 1.00 68.85 81 LYS A O 1
ATOM 701 N N . LEU A 1 86 ? 22.550 34.061 10.787 1.00 53.16 83 LEU A N 1
ATOM 702 C CA . LEU A 1 86 ? 22.422 33.447 12.104 1.00 56.59 83 LEU A CA 1
ATOM 703 C C . LEU A 1 86 ? 21.180 33.955 12.836 1.00 51.55 83 LEU A C 1
ATOM 704 O O . LEU A 1 86 ? 20.480 33.184 13.494 1.00 50.93 83 LEU A O 1
ATOM 709 N N . GLU A 1 87 ? 20.917 35.252 12.720 1.00 54.56 84 GLU A N 1
ATOM 710 C CA . GLU A 1 87 ? 19.732 35.857 13.322 1.00 56.91 84 GLU A CA 1
ATOM 711 C C . GLU A 1 87 ? 18.451 35.245 12.753 1.00 67.47 84 GLU A C 1
ATOM 712 O O . GLU A 1 87 ? 17.457 35.092 13.462 1.00 77.59 84 GLU A O 1
ATOM 718 N N . SER A 1 88 ? 18.485 34.892 11.472 1.00 66.98 85 SER A N 1
ATOM 719 C CA . SER A 1 88 ? 17.337 34.277 10.811 1.00 67.22 85 SER A CA 1
ATOM 720 C C . SER A 1 88 ? 17.060 32.863 11.333 1.00 64.18 85 SER A C 1
ATOM 721 O O . SER A 1 88 ? 15.905 32.473 11.507 1.00 73.82 85 SER A O 1
ATOM 724 N N . ILE A 1 89 ? 18.124 32.103 11.580 1.00 55.20 86 ILE A N 1
ATOM 725 C CA . ILE A 1 89 ? 17.995 30.776 12.175 1.00 55.11 86 ILE A CA 1
ATOM 726 C C . ILE A 1 89 ? 17.416 30.884 13.587 1.00 64.57 86 ILE A C 1
ATOM 727 O O . ILE A 1 89 ? 16.573 30.079 13.985 1.00 65.61 86 ILE A O 1
ATOM 732 N N . LYS A 1 90 ? 17.862 31.890 14.334 1.00 58.46 87 LYS A N 1
ATOM 733 C CA . LYS A 1 90 ? 17.384 32.109 15.694 1.00 55.90 87 LYS A CA 1
ATOM 734 C C . LYS A 1 90 ? 15.927 32.565 15.722 1.00 61.82 87 LYS A C 1
ATOM 735 O O . LYS A 1 90 ? 15.178 32.204 16.631 1.00 72.15 87 LYS A O 1
ATOM 741 N N . GLU A 1 91 ? 15.529 33.359 14.730 1.00 57.36 88 GLU A N 1
ATOM 742 C CA . GLU A 1 91 ? 14.136 33.782 14.605 1.00 66.32 88 GLU A CA 1
ATOM 743 C C . GLU A 1 91 ? 13.225 32.573 14.427 1.00 63.09 88 GLU A C 1
ATOM 744 O O . GLU A 1 91 ? 12.056 32.606 14.806 1.00 70.68 88 GLU A O 1
ATOM 750 N N . ASN A 1 92 ? 13.776 31.510 13.846 1.00 61.54 89 ASN A N 1
ATOM 751 C CA . ASN A 1 92 ? 13.080 30.235 13.713 1.00 63.37 89 ASN A CA 1
ATOM 752 C C . ASN A 1 92 ? 13.673 29.182 14.646 1.00 57.51 89 ASN A C 1
ATOM 753 O O . ASN A 1 92 ? 13.867 28.034 14.250 1.00 54.50 89 ASN A O 1
ATOM 758 N N . ALA A 1 93 ? 13.956 29.585 15.882 1.00 56.32 90 ALA A N 1
ATOM 759 C CA . ALA A 1 93 ? 14.616 28.729 16.870 1.00 56.25 90 ALA A CA 1
ATOM 760 C C . ALA A 1 93 ? 13.935 27.375 17.056 1.00 58.05 90 ALA A C 1
ATOM 761 O O . ALA A 1 93 ? 14.582 26.328 16.964 1.00 56.91 90 ALA A O 1
ATOM 763 N N . ASP A 1 94 ? 12.635 27.407 17.331 1.00 54.49 91 ASP A N 1
ATOM 764 C CA . ASP A 1 94 ? 11.865 26.189 17.562 1.00 66.81 91 ASP A CA 1
ATOM 765 C C . ASP A 1 94 ? 11.982 25.187 16.412 1.00 62.81 91 ASP A C 1
ATOM 766 O O . ASP A 1 94 ? 12.225 24.005 16.640 1.00 57.73 91 ASP A O 1
ATOM 771 N N . PHE A 1 95 ? 11.814 25.658 15.180 1.00 57.78 92 PHE A N 1
ATOM 772 C CA . PHE A 1 95 ? 11.916 24.779 14.021 1.00 56.47 92 PHE A CA 1
ATOM 773 C C . PHE A 1 95 ? 13.295 24.140 13.904 1.00 48.19 92 PHE A C 1
ATOM 774 O O . PHE A 1 95 ? 13.411 22.935 13.680 1.00 53.54 92 PHE A O 1
ATOM 782 N N . TYR A 1 96 ? 14.341 24.947 14.049 1.00 52.05 93 TYR A N 1
ATOM 783 C CA . TYR A 1 96 ? 15.702 24.439 13.913 1.00 51.40 93 TYR A CA 1
ATOM 784 C C . TYR A 1 96 ? 16.115 23.521 15.050 1.00 53.77 93 TYR A C 1
ATOM 785 O O . TYR A 1 96 ? 16.644 22.439 14.811 1.00 52.80 93 TYR A O 1
ATOM 794 N N . LYS A 1 97 ? 15.873 23.950 16.283 1.00 58.83 94 LYS A N 1
ATOM 795 C CA . LYS A 1 97 ? 16.230 23.142 17.442 1.00 61.36 94 LYS A CA 1
ATOM 796 C C . LYS A 1 97 ? 15.502 21.798 17.415 1.00 56.16 94 LYS A C 1
ATOM 797 O O . LYS A 1 97 ? 16.067 20.776 17.788 1.00 61.02 94 LYS A O 1
ATOM 803 N N . ASN A 1 98 ? 14.258 21.803 16.944 1.00 60.97 95 ASN A N 1
ATOM 804 C CA . ASN A 1 98 ? 13.476 20.574 16.818 1.00 57.39 95 ASN A CA 1
ATOM 805 C C . ASN A 1 98 ? 14.071 19.615 15.789 1.00 58.48 95 ASN A C 1
ATOM 806 O O . ASN A 1 98 ? 14.417 18.482 16.118 1.00 60.44 95 ASN A O 1
ATOM 811 N N . THR A 1 99 ? 14.179 20.070 14.544 1.00 51.18 96 THR A N 1
ATOM 812 C CA . THR A 1 99 ? 14.624 19.212 13.446 1.00 48.63 96 THR A CA 1
ATOM 813 C C . THR A 1 99 ? 16.083 18.760 13.568 1.00 46.78 96 THR A C 1
ATOM 814 O O . THR A 1 99 ? 16.422 17.633 13.202 1.00 54.69 96 THR A O 1
ATOM 818 N N . VAL A 1 100 ? 16.942 19.643 14.071 1.00 45.22 97 VAL A N 1
ATOM 819 C CA . VAL A 1 100 ? 18.350 19.311 14.291 1.00 49.35 97 VAL A CA 1
ATOM 820 C C . VAL A 1 100 ? 18.517 18.259 15.391 1.00 58.92 97 VAL A C 1
ATOM 821 O O . VAL A 1 100 ? 19.345 17.356 15.271 1.00 60.65 97 VAL A O 1
ATOM 825 N N . SER A 1 101 ? 17.719 18.366 16.451 1.00 48.61 98 SER A N 1
ATOM 826 C CA . SER A 1 101 ? 17.745 17.379 17.529 1.00 59.89 98 SER A CA 1
ATOM 827 C C . SER A 1 101 ? 17.276 16.013 17.047 1.00 66.88 98 SER A C 1
ATOM 828 O O . SER A 1 101 ? 17.721 14.985 17.551 1.00 78.33 98 SER A O 1
ATOM 831 N N . ALA A 1 102 ? 16.376 16.009 16.070 1.00 58.04 99 ALA A N 1
ATOM 832 C CA . ALA A 1 102 ? 15.878 14.765 15.494 1.00 59.92 99 ALA A CA 1
ATOM 833 C C . ALA A 1 102 ? 16.919 14.094 14.596 1.00 62.81 99 ALA A C 1
ATOM 834 O O . ALA A 1 102 ? 17.088 12.874 14.640 1.00 64.40 99 ALA A O 1
ATOM 836 N N . ASP A 1 103 ? 17.595 14.897 13.776 1.00 56.09 100 ASP A N 1
ATOM 837 C CA . ASP A 1 103 ? 18.602 14.402 12.836 1.00 57.85 100 ASP A CA 1
ATOM 838 C C . ASP A 1 103 ? 19.478 15.560 12.350 1.00 54.33 100 ASP A C 1
ATOM 839 O O . ASP A 1 103 ? 19.205 16.168 11.313 1.00 50.61 100 ASP A O 1
ATOM 844 N N . ALA A 1 104 ? 20.540 15.850 13.097 1.00 40.97 101 ALA A N 1
ATOM 845 C CA . ALA A 1 104 ? 21.425 16.975 12.799 1.00 45.00 101 ALA A CA 1
ATOM 846 C C . ALA A 1 104 ? 22.227 16.803 11.511 1.00 48.85 101 ALA A C 1
ATOM 847 O O . ALA A 1 104 ? 22.777 17.774 10.987 1.00 50.20 101 ALA A O 1
ATOM 849 N N . SER A 1 105 ? 22.309 15.572 11.013 1.00 53.59 102 SER A N 1
ATOM 850 C CA . SER A 1 105 ? 23.133 15.279 9.840 1.00 48.82 102 SER A CA 1
ATOM 851 C C . SER A 1 105 ? 22.613 15.962 8.576 1.00 45.42 102 SER A C 1
ATOM 852 O O . SER A 1 105 ? 23.389 16.274 7.674 1.00 49.16 102 SER A O 1
ATOM 855 N N . ILE A 1 106 ? 21.304 16.201 8.520 1.00 48.67 103 ILE A N 1
ATOM 856 C CA . ILE A 1 106 ? 20.688 16.854 7.366 1.00 48.14 103 ILE A CA 1
ATOM 857 C C . ILE A 1 106 ? 21.133 18.311 7.251 1.00 49.99 103 ILE A C 1
ATOM 858 O O . ILE A 1 106 ? 21.590 18.742 6.191 1.00 51.61 103 ILE A O 1
ATOM 863 N N . LEU A 1 107 ? 21.008 19.070 8.337 1.00 47.80 104 LEU A N 1
ATOM 864 C CA . LEU A 1 107 ? 21.457 20.460 8.329 1.00 44.28 104 LEU A CA 1
ATOM 865 C C . LEU A 1 107 ? 22.974 20.540 8.215 1.00 40.35 104 LEU A C 1
ATOM 866 O O . LEU A 1 107 ? 23.507 21.390 7.503 1.00 48.93 104 LEU A O 1
ATOM 871 N N . SER A 1 108 ? 23.663 19.649 8.919 1.00 39.32 105 SER A N 1
ATOM 872 C CA . SER A 1 108 ? 25.121 19.608 8.898 1.00 45.92 105 SER A CA 1
ATOM 873 C C . SER A 1 108 ? 25.647 19.440 7.473 1.00 47.78 105 SER A C 1
ATOM 874 O O . SER A 1 108 ? 26.546 20.161 7.044 1.00 48.66 105 SER A O 1
ATOM 877 N N . PHE A 1 109 ? 25.069 18.489 6.747 1.00 41.91 106 PHE A N 1
ATOM 878 C CA . PHE A 1 109 ? 25.440 18.237 5.362 1.00 49.51 106 PHE A CA 1
ATOM 879 C C . PHE A 1 109 ? 25.197 19.470 4.500 1.00 56.52 106 PHE A C 1
ATOM 880 O O . PHE A 1 109 ? 26.047 19.856 3.697 1.00 57.96 106 PHE A O 1
ATOM 888 N N . CYS A 1 110 ? 24.033 20.086 4.676 1.00 49.62 107 CYS A N 1
ATOM 889 C CA . CYS A 1 110 ? 23.659 21.272 3.912 1.00 45.20 107 CYS A CA 1
ATOM 890 C C . CYS A 1 110 ? 24.617 22.445 4.165 1.00 51.06 107 CYS A C 1
ATOM 891 O O . CYS A 1 110 ? 25.090 23.081 3.224 1.00 48.73 107 CYS A O 1
ATOM 894 N N . PHE A 1 111 ? 24.912 22.713 5.434 1.00 54.37 108 PHE A N 1
ATOM 895 C CA . PHE A 1 111 ? 25.759 23.844 5.807 1.00 51.27 108 PHE A CA 1
ATOM 896 C C . PHE A 1 111 ? 27.228 23.604 5.454 1.00 51.96 108 PHE A C 1
ATOM 897 O O . PHE A 1 111 ? 27.963 24.546 5.153 1.00 49.15 108 PHE A O 1
ATOM 905 N N . SER A 1 112 ? 27.652 22.345 5.492 1.00 44.90 109 SER A N 1
ATOM 906 C CA . SER A 1 112 ? 29.022 21.993 5.130 1.00 52.44 109 SER A CA 1
ATOM 907 C C . SER A 1 112 ? 29.269 22.173 3.638 1.00 48.44 109 SER A C 1
ATOM 908 O O . SER A 1 112 ? 30.339 22.625 3.240 1.00 51.97 109 SER A O 1
ATOM 911 N N . LYS A 1 113 ? 28.285 21.803 2.821 1.00 50.28 110 LYS A N 1
ATOM 912 C CA . LYS A 1 113 ? 28.356 21.990 1.375 1.00 49.25 110 LYS A CA 1
ATOM 913 C C . LYS A 1 113 ? 28.577 23.457 1.059 1.00 49.50 110 LYS A C 1
ATOM 914 O O . LYS A 1 113 ? 29.414 23.816 0.232 1.00 52.01 110 LYS A O 1
ATOM 920 N N . LEU A 1 114 ? 27.807 24.300 1.736 1.00 46.40 111 LEU A N 1
ATOM 921 C CA . LEU A 1 114 ? 27.819 25.740 1.510 1.00 50.75 111 LEU A CA 1
ATOM 922 C C . LEU A 1 114 ? 29.132 26.388 1.942 1.00 47.05 111 LEU A C 1
ATOM 923 O O . LEU A 1 114 ? 29.723 27.169 1.196 1.00 53.73 111 LEU A O 1
ATOM 928 N N . THR A 1 115 ? 29.581 26.066 3.152 1.00 40.69 112 THR A N 1
ATOM 929 C CA . THR A 1 115 ? 30.818 26.635 3.679 1.00 47.97 112 THR A CA 1
ATOM 930 C C . THR A 1 115 ? 32.053 26.117 2.934 1.00 52.69 112 THR A C 1
ATOM 931 O O . THR A 1 115 ? 33.042 26.836 2.785 1.00 56.46 112 THR A O 1
ATOM 935 N N . ASN A 1 116 ? 31.987 24.873 2.465 1.00 46.21 113 ASN A N 1
ATOM 936 C CA . ASN A 1 116 ? 33.030 24.307 1.608 1.00 47.16 113 ASN A CA 1
ATOM 937 C C . ASN A 1 116 ? 33.179 25.133 0.327 1.00 56.40 113 ASN A C 1
ATOM 938 O O . ASN A 1 116 ? 34.277 25.589 0.004 1.00 51.81 113 ASN A O 1
ATOM 943 N N . SER A 1 117 ? 32.074 25.322 -0.395 1.00 51.63 114 SER A N 1
ATOM 944 C CA . SER A 1 117 ? 32.073 26.124 -1.620 1.00 55.27 114 SER A CA 1
ATOM 945 C C . SER A 1 117 ? 32.552 27.543 -1.359 1.00 50.89 114 SER A C 1
ATOM 946 O O . SER A 1 117 ? 33.349 28.088 -2.121 1.00 52.79 114 SER A O 1
ATOM 949 N N . LEU A 1 118 ? 32.048 28.132 -0.280 1.00 47.59 115 LEU A N 1
ATOM 950 C CA . LEU A 1 118 ? 32.447 29.468 0.140 1.00 53.06 115 LEU A CA 1
ATOM 951 C C . LEU A 1 118 ? 33.960 29.573 0.263 1.00 56.20 115 LEU A C 1
ATOM 952 O O . LEU A 1 118 ? 34.563 30.535 -0.209 1.00 60.19 115 LEU A O 1
ATOM 957 N N . PHE A 1 119 ? 34.572 28.573 0.885 1.00 52.50 116 PHE A N 1
ATOM 958 C CA . PHE A 1 119 ? 36.007 28.607 1.109 1.00 54.13 116 PHE A CA 1
ATOM 959 C C . PHE A 1 119 ? 36.800 28.357 -0.171 1.00 54.45 116 PHE A C 1
ATOM 960 O O . PHE A 1 119 ? 37.855 28.963 -0.374 1.00 54.30 116 PHE A O 1
ATOM 976 N N . ASP A 1 121 ? 35.746 29.167 -3.143 1.00 55.93 118 ASP A N 1
ATOM 977 C CA . ASP A 1 121 ? 35.571 30.410 -3.890 1.00 70.10 118 ASP A CA 1
ATOM 978 C C . ASP A 1 121 ? 36.522 31.462 -3.337 1.00 71.82 118 ASP A C 1
ATOM 979 O O . ASP A 1 121 ? 37.030 32.310 -4.070 1.00 73.09 118 ASP A O 1
ATOM 984 N N . LEU A 1 122 ? 36.754 31.394 -2.031 1.00 71.86 119 LEU A N 1
ATOM 985 C CA . LEU A 1 122 ? 37.631 32.333 -1.348 1.00 59.85 119 LEU A CA 1
ATOM 986 C C . LEU A 1 122 ? 39.081 32.170 -1.801 1.00 66.97 119 LEU A C 1
ATOM 987 O O . LEU A 1 122 ? 39.786 33.158 -2.010 1.00 77.56 119 LEU A O 1
ATOM 992 N N . PHE A 1 123 ? 39.516 30.922 -1.959 1.00 63.57 120 PHE A N 1
ATOM 993 C CA . PHE A 1 123 ? 40.861 30.626 -2.450 1.00 69.38 120 PHE A CA 1
ATOM 994 C C . PHE A 1 123 ? 41.130 31.278 -3.802 1.00 75.89 120 PHE A C 1
ATOM 995 O O . PHE A 1 123 ? 42.245 31.719 -4.075 1.00 87.70 120 PHE A O 1
ATOM 1003 N N . GLU A 1 124 ? 40.104 31.336 -4.646 1.00 79.65 121 GLU A N 1
ATOM 1004 C CA . GLU A 1 124 ? 40.253 31.869 -5.998 1.00 82.71 121 GLU A CA 1
ATOM 1005 C C . GLU A 1 124 ? 40.386 33.392 -6.016 1.00 82.41 121 GLU A C 1
ATOM 1006 O O . GLU A 1 124 ? 40.905 33.968 -6.973 1.00 90.39 121 GLU A O 1
ATOM 1012 N N . LYS A 1 125 ? 39.919 34.038 -4.952 1.00 84.17 122 LYS A N 1
ATOM 1013 C CA . LYS A 1 125 ? 40.042 35.486 -4.819 1.00 77.29 122 LYS A CA 1
ATOM 1014 C C . LYS A 1 125 ? 41.414 35.876 -4.270 1.00 76.70 122 LYS A C 1
ATOM 1015 O O . LYS A 1 125 ? 41.929 36.946 -4.587 1.00 81.35 122 LYS A O 1
ATOM 1021 N N . ILE A 1 126 ? 42.007 35.002 -3.456 1.00 75.94 123 ILE A N 1
ATOM 1022 C CA . ILE A 1 126 ? 43.236 35.340 -2.733 1.00 74.03 123 ILE A CA 1
ATOM 1023 C C . ILE A 1 126 ? 44.463 34.484 -3.072 1.00 80.23 123 ILE A C 1
ATOM 1024 O O . ILE A 1 126 ? 45.540 34.693 -2.507 1.00 81.07 123 ILE A O 1
ATOM 1029 N N . ASP A 1 127 ? 44.309 33.523 -3.978 1.00 86.63 124 ASP A N 1
ATOM 1030 C CA . ASP A 1 127 ? 45.443 32.697 -4.391 1.00 98.76 124 ASP A CA 1
ATOM 1031 C C . ASP A 1 127 ? 45.520 32.551 -5.910 1.00 97.24 124 ASP A C 1
ATOM 1032 O O . ASP A 1 127 ? 45.454 31.443 -6.445 1.00 88.62 124 ASP A O 1
ATOM 1037 N N . THR A 1 128 ? 45.664 33.679 -6.599 1.00 107.68 125 THR A N 1
ATOM 1038 C CA . THR A 1 128 ? 45.850 33.681 -8.047 1.00 121.22 125 THR A CA 1
ATOM 1039 C C . THR A 1 128 ? 47.195 33.040 -8.387 1.00 128.14 125 THR A C 1
ATOM 1040 O O . THR A 1 128 ? 47.390 3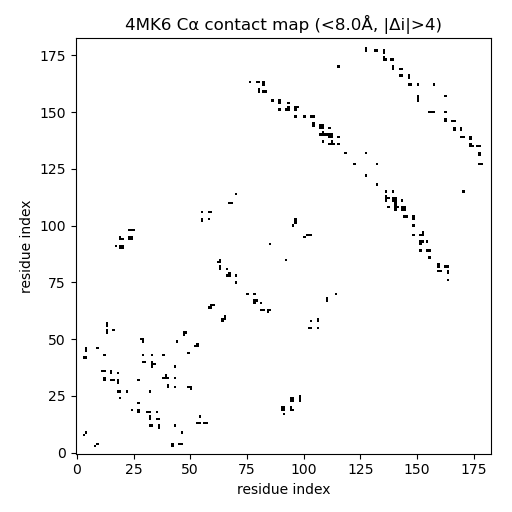2.511 -9.483 1.00 127.12 125 THR A O 1
ATOM 1044 N N . ASN A 1 129 ? 48.113 33.079 -7.426 1.00 132.98 126 ASN A N 1
ATOM 1045 C CA . ASN A 1 129 ? 49.452 32.523 -7.597 1.00 132.72 126 ASN A CA 1
ATOM 1046 C C . ASN A 1 129 ? 49.505 30.999 -7.515 1.00 123.14 126 ASN A C 1
ATOM 1047 O O . ASN A 1 129 ? 50.564 30.402 -7.714 1.00 122.80 126 ASN A O 1
ATOM 1052 N N . ALA A 1 130 ? 48.363 30.385 -7.216 1.00 115.32 127 ALA A N 1
ATOM 1053 C CA . ALA A 1 130 ? 48.242 28.930 -7.120 1.00 105.97 127 ALA A CA 1
ATOM 1054 C C . ALA A 1 130 ? 49.311 28.288 -6.231 1.00 106.66 127 ALA A C 1
ATOM 1055 O O . ALA A 1 130 ? 49.813 27.204 -6.534 1.00 104.08 127 ALA A O 1
ATOM 1057 N N . THR A 1 131 ? 49.648 28.962 -5.133 1.00 108.82 128 THR A N 1
ATOM 1058 C CA . THR A 1 131 ? 50.641 28.460 -4.185 1.00 107.26 128 THR A CA 1
ATOM 1059 C C . THR A 1 131 ? 50.100 27.254 -3.427 1.00 98.85 128 THR A C 1
ATOM 1060 O O . THR A 1 131 ? 50.862 26.430 -2.920 1.00 100.82 128 THR A O 1
ATOM 1064 N N . VAL A 1 132 ? 48.775 27.168 -3.351 1.00 86.19 129 VAL A N 1
ATOM 1065 C CA . VAL A 1 132 ? 48.101 26.062 -2.689 1.00 76.50 129 VAL A CA 1
ATOM 1066 C C . VAL A 1 132 ? 47.530 25.117 -3.743 1.00 75.88 129 VAL A C 1
ATOM 1067 O O . VAL A 1 132 ? 46.636 25.500 -4.500 1.00 78.11 129 VAL A O 1
ATOM 1071 N N . ASN A 1 133 ? 48.043 23.888 -3.801 1.00 76.05 130 ASN A N 1
ATOM 1072 C CA . ASN A 1 133 ? 47.535 22.907 -4.763 1.00 72.65 130 ASN A CA 1
ATOM 1073 C C . ASN A 1 133 ? 46.087 22.523 -4.473 1.00 70.42 130 ASN A C 1
ATOM 1074 O O . ASN A 1 133 ? 45.550 22.868 -3.419 1.00 78.33 130 ASN A O 1
ATOM 1079 N N . GLU A 1 134 ? 45.454 21.814 -5.403 1.00 65.09 131 GLU A N 1
ATOM 1080 C CA . GLU A 1 134 ? 44.032 21.507 -5.278 1.00 71.47 131 GLU A CA 1
ATOM 1081 C C . GLU A 1 134 ? 43.748 20.549 -4.125 1.00 73.77 131 GLU A C 1
ATOM 1082 O O . GLU A 1 134 ? 42.737 20.684 -3.434 1.00 71.46 131 GLU A O 1
ATOM 1088 N N . ALA A 1 135 ? 44.648 19.593 -3.917 1.00 74.66 132 ALA A N 1
ATOM 1089 C CA . ALA A 1 135 ? 44.513 18.627 -2.832 1.00 65.36 132 ALA A CA 1
ATOM 1090 C C . ALA A 1 135 ? 44.435 19.323 -1.478 1.00 63.66 132 ALA A C 1
ATOM 1091 O O . ALA A 1 135 ? 43.630 18.950 -0.621 1.00 66.45 132 ALA A O 1
ATOM 1093 N N . ASP A 1 136 ? 45.274 20.334 -1.292 1.00 58.22 133 ASP A N 1
ATOM 1094 C CA . ASP A 1 136 ? 45.338 21.049 -0.025 1.00 58.32 133 ASP A CA 1
ATOM 1095 C C . ASP A 1 136 ? 44.215 22.080 0.134 1.00 59.77 133 ASP A C 1
ATOM 1096 O O . ASP A 1 136 ? 43.741 22.315 1.246 1.00 56.08 133 ASP A O 1
ATOM 1101 N N . ARG A 1 137 ? 43.789 22.689 -0.970 1.00 62.49 134 ARG A N 1
ATOM 1102 C CA . ARG A 1 137 ? 42.621 23.571 -0.944 1.00 53.95 134 ARG A CA 1
ATOM 1103 C C . ARG A 1 137 ? 41.390 22.790 -0.504 1.00 52.13 134 ARG A C 1
ATOM 1104 O O . ARG A 1 137 ? 40.630 23.230 0.362 1.00 45.28 134 ARG A O 1
ATOM 1112 N N . VAL A 1 138 ? 41.201 21.625 -1.115 1.00 50.55 135 VAL A N 1
ATOM 1113 C CA . VAL A 1 138 ? 40.092 20.743 -0.772 1.00 54.86 135 VAL A CA 1
ATOM 1114 C C . VAL A 1 138 ? 40.166 20.295 0.688 1.00 53.72 135 VAL A C 1
ATOM 1115 O O . VAL A 1 138 ? 39.170 20.363 1.404 1.00 55.00 135 VAL A O 1
ATOM 1119 N N . PHE A 1 139 ? 41.346 19.859 1.127 1.00 49.13 136 PHE A N 1
ATOM 1120 C CA . PHE A 1 139 ? 41.533 19.424 2.512 1.00 54.11 136 PHE A CA 1
ATOM 1121 C C . PHE A 1 139 ? 41.142 20.507 3.516 1.00 54.02 136 PHE A C 1
ATOM 1122 O O . PHE A 1 139 ? 40.402 20.245 4.467 1.00 46.11 136 PHE A O 1
ATOM 1130 N N . TYR A 1 140 ? 41.621 21.726 3.301 1.00 51.39 137 TYR A N 1
ATOM 1131 C CA . TYR A 1 140 ? 41.334 22.807 4.238 1.00 48.77 137 TYR A CA 1
ATOM 1132 C C . TYR A 1 140 ? 39.926 23.401 4.102 1.00 48.62 137 TYR A C 1
ATOM 1133 O O . TYR A 1 140 ? 39.339 23.838 5.090 1.00 44.48 137 TYR A O 1
ATOM 1142 N N . ALA A 1 141 ? 39.371 23.395 2.894 1.00 48.68 138 ALA A N 1
ATOM 1143 C CA . ALA A 1 141 ? 37.978 23.805 2.717 1.00 41.53 138 ALA A CA 1
ATOM 1144 C C . ALA A 1 141 ? 37.050 22.874 3.495 1.00 43.72 138 ALA A C 1
ATOM 1145 O O . ALA A 1 141 ? 36.093 23.324 4.131 1.00 46.08 138 ALA A O 1
ATOM 1147 N N . GLU A 1 142 ? 37.336 21.576 3.437 1.00 43.22 139 GLU A N 1
ATOM 1148 C CA . GLU A 1 142 ? 36.558 20.579 4.169 1.00 47.99 139 GLU A CA 1
ATOM 1149 C C . GLU A 1 142 ? 36.696 20.752 5.682 1.00 50.42 139 GLU A C 1
ATOM 1150 O O . GLU A 1 142 ? 35.697 20.737 6.404 1.00 43.35 139 GLU A O 1
ATOM 1156 N N . PHE A 1 143 ? 37.935 20.900 6.151 1.00 46.04 140 PHE A N 1
ATOM 1157 C CA . PHE A 1 143 ? 38.211 21.169 7.562 1.00 42.15 140 PHE A CA 1
ATOM 1158 C C . PHE A 1 143 ? 37.413 22.385 8.028 1.00 42.14 140 PHE A C 1
ATOM 1159 O O . PHE A 1 143 ? 36.768 22.346 9.072 1.00 39.18 140 PHE A O 1
ATOM 1167 N N . PHE A 1 144 ? 37.452 23.456 7.241 1.00 35.43 141 PHE A N 1
ATOM 1168 C CA . PHE A 1 144 ? 36.674 24.651 7.535 1.00 36.94 141 PHE A CA 1
ATOM 1169 C C . PHE A 1 144 ? 35.184 24.329 7.579 1.00 39.10 141 PHE A C 1
ATOM 1170 O O . PHE A 1 144 ? 34.474 24.761 8.487 1.00 38.76 141 PHE A O 1
ATOM 1178 N N . SER A 1 145 ? 34.713 23.564 6.600 1.00 39.12 142 SER A N 1
ATOM 1179 C CA . SER A 1 145 ? 33.292 23.234 6.521 1.00 39.34 142 SER A CA 1
ATOM 1180 C C . SER A 1 145 ? 32.839 22.408 7.718 1.00 39.46 142 SER A C 1
ATOM 1181 O O . SER A 1 145 ? 31.721 22.584 8.209 1.00 47.34 142 SER A O 1
ATOM 1184 N N . TYR A 1 146 ? 33.706 21.515 8.193 1.00 36.16 143 TYR A N 1
ATOM 1185 C CA . TYR A 1 146 ? 33.378 20.686 9.353 1.00 39.19 143 TYR A CA 1
ATOM 1186 C C . TYR A 1 146 ? 33.233 21.560 10.597 1.00 41.10 143 TYR A C 1
ATOM 1187 O O . TYR A 1 146 ? 32.317 21.369 11.399 1.00 45.18 143 TYR A O 1
ATOM 1196 N N . GLY A 1 147 ? 34.135 22.526 10.745 1.00 41.18 144 GLY A N 1
ATOM 1197 C CA . GLY A 1 147 ? 34.102 23.434 11.880 1.00 40.95 144 GLY A CA 1
ATOM 1198 C C . GLY A 1 147 ? 32.869 24.317 11.904 1.00 42.76 144 GLY A C 1
ATOM 1199 O O . GLY A 1 147 ? 32.235 24.474 12.952 1.00 47.57 144 GLY A O 1
ATOM 1200 N N . CYS A 1 148 ? 32.534 24.900 10.755 1.00 39.41 145 CYS A N 1
ATOM 1201 C CA . CYS A 1 148 ? 31.351 25.748 10.640 1.00 46.98 145 CYS A CA 1
ATOM 1202 C C . CYS A 1 148 ? 30.085 25.011 11.043 1.00 44.55 145 CYS A C 1
ATOM 1203 O O . CYS A 1 148 ? 29.263 25.543 11.784 1.00 45.15 145 CYS A O 1
ATOM 1206 N N . SER A 1 149 ? 29.929 23.790 10.543 1.00 42.22 146 SER A N 1
ATOM 1207 C CA . SER A 1 149 ? 28.780 22.965 10.894 1.00 49.61 146 SER A CA 1
ATOM 1208 C C . SER A 1 149 ? 28.784 22.581 12.368 1.00 46.18 146 SER A C 1
ATOM 1209 O O . SER A 1 149 ? 27.743 22.616 13.020 1.00 45.06 146 SER A O 1
ATOM 1212 N N . GLY A 1 150 ? 29.951 22.207 12.886 1.00 39.82 147 GLY A N 1
ATOM 1213 C CA . GLY A 1 150 ? 30.081 21.862 14.293 1.00 38.72 147 GLY A CA 1
ATOM 1214 C C . GLY A 1 150 ? 29.644 22.998 15.200 1.00 44.50 147 GLY A C 1
ATOM 1215 O O . GLY A 1 150 ? 28.926 22.785 16.181 1.00 45.25 147 GLY A O 1
ATOM 1216 N N . VAL A 1 151 ? 30.076 24.208 14.863 1.00 42.16 148 VAL A N 1
ATOM 1217 C CA . VAL A 1 151 ? 29.704 25.403 15.609 1.00 50.58 148 VAL A CA 1
ATOM 1218 C C . VAL A 1 151 ? 28.210 25.698 15.488 1.00 46.88 148 VAL A C 1
ATOM 1219 O O . VAL A 1 151 ? 27.553 26.005 16.483 1.00 52.36 148 VAL A O 1
ATOM 1223 N N . LEU A 1 152 ? 27.674 25.595 14.274 1.00 43.96 149 LEU A N 1
ATOM 1224 C CA . LEU A 1 152 ? 26.256 25.874 14.037 1.00 47.25 149 LEU A CA 1
ATOM 1225 C C . LEU A 1 152 ? 25.348 24.888 14.771 1.00 52.02 149 LEU A C 1
ATOM 1226 O O . LEU A 1 152 ? 24.445 25.294 15.505 1.00 47.04 149 LEU A O 1
ATOM 1231 N N . ILE A 1 153 ? 25.594 23.597 14.566 1.00 44.43 150 ILE A N 1
ATOM 1232 C CA . ILE A 1 153 ? 24.806 22.546 15.200 1.00 41.62 150 ILE A CA 1
ATOM 1233 C C . ILE A 1 153 ? 24.849 22.653 16.725 1.00 47.18 150 ILE A C 1
ATOM 1234 O O . ILE A 1 153 ? 23.828 22.499 17.396 1.00 47.13 150 ILE A O 1
ATOM 1239 N N . LYS A 1 154 ? 26.031 22.925 17.269 1.00 48.49 151 LYS A N 1
ATOM 1240 C CA . LYS A 1 154 ? 26.196 23.048 18.716 1.00 53.15 151 LYS A CA 1
ATOM 1241 C C . LYS A 1 154 ? 25.373 24.210 19.259 1.00 53.99 151 LYS A C 1
ATOM 1242 O O . LYS A 1 154 ? 24.680 24.075 20.269 1.00 50.55 151 LYS A O 1
ATOM 1248 N N . TRP A 1 155 ? 25.456 25.349 18.576 1.00 42.93 152 TRP A N 1
ATOM 1249 C CA . TRP A 1 155 ? 24.733 26.555 18.965 1.00 51.24 152 TRP A CA 1
ATOM 1250 C C . TRP A 1 155 ? 23.222 26.308 19.008 1.00 52.79 152 TRP A C 1
ATOM 1251 O O . TRP A 1 155 ? 22.549 26.686 19.966 1.00 58.19 152 TRP A O 1
ATOM 1262 N N . ILE A 1 156 ? 22.709 25.663 17.964 1.00 45.75 153 ILE A N 1
ATOM 1263 C CA . ILE A 1 156 ? 21.297 25.300 17.860 1.00 48.60 153 ILE A CA 1
ATOM 1264 C C . ILE A 1 156 ? 20.892 24.281 18.924 1.00 55.65 153 ILE A C 1
ATOM 1265 O O . ILE A 1 156 ? 19.909 24.477 19.644 1.00 58.16 153 ILE A O 1
ATOM 1270 N N . THR A 1 157 ? 21.653 23.193 19.006 1.00 56.23 154 THR A N 1
ATOM 1271 C CA . THR A 1 157 ? 21.399 22.110 19.959 1.00 53.15 154 THR A CA 1
ATOM 1272 C C . THR A 1 157 ? 21.334 22.588 21.410 1.00 53.80 154 THR A C 1
ATOM 1273 O O . THR A 1 157 ? 20.495 22.127 22.186 1.00 63.89 154 THR A O 1
ATOM 1277 N N . ARG A 1 158 ? 22.211 23.518 21.773 1.00 53.47 155 ARG A N 1
ATOM 1278 C CA . ARG A 1 158 ? 22.281 23.989 23.154 1.00 56.75 155 ARG A CA 1
ATOM 1279 C C . ARG A 1 158 ? 21.316 25.138 23.445 1.00 59.64 155 ARG A C 1
ATOM 1280 O O . ARG A 1 158 ? 21.352 25.717 24.529 1.00 70.62 155 ARG A O 1
ATOM 1288 N N . GLY A 1 159 ? 20.464 25.472 22.479 1.00 65.94 156 GLY A N 1
ATOM 1289 C CA . GLY A 1 159 ? 19.402 26.437 22.712 1.00 67.62 156 GLY A CA 1
ATOM 1290 C C . GLY A 1 159 ? 19.736 27.892 22.437 1.00 63.13 156 GLY A C 1
ATOM 1291 O O . GLY A 1 159 ? 19.172 28.780 23.076 1.00 66.69 156 GLY A O 1
ATOM 1292 N N . PHE A 1 160 ? 20.644 28.134 21.493 1.00 62.03 157 PHE A N 1
ATOM 1293 C CA . PHE A 1 160 ? 20.987 29.489 21.057 1.00 57.87 157 PHE A CA 1
ATOM 1294 C C . PHE A 1 160 ? 21.439 30.387 22.204 1.00 66.91 157 PHE A C 1
ATOM 1295 O O . PHE A 1 160 ? 20.973 31.522 22.324 1.00 63.95 157 PHE A O 1
ATOM 1303 N N . LYS A 1 161 ? 22.347 29.885 23.037 1.00 69.16 158 LYS A N 1
ATOM 1304 C CA . LYS A 1 161 ? 22.794 30.633 24.212 1.00 73.35 158 LYS A CA 1
ATOM 1305 C C . LYS A 1 161 ? 23.608 31.870 23.835 1.00 73.43 158 LYS A C 1
ATOM 1306 O O . LYS A 1 161 ? 23.232 32.993 24.179 1.00 84.83 158 LYS A O 1
ATOM 1312 N N . GLU A 1 162 ? 24.716 31.662 23.127 1.00 73.04 159 GLU A N 1
ATOM 1313 C CA . GLU A 1 162 ? 25.575 32.761 22.695 1.00 73.00 159 GLU A CA 1
ATOM 1314 C C . GLU A 1 162 ? 24.839 33.729 21.770 1.00 67.40 159 GLU A C 1
ATOM 1315 O O . GLU A 1 162 ? 23.929 33.335 21.040 1.00 64.86 159 GLU A O 1
ATOM 1321 N N . ALA A 1 163 ? 25.235 34.999 21.811 1.00 65.33 160 ALA A N 1
ATOM 1322 C CA . ALA A 1 163 ? 24.711 35.993 20.881 1.00 59.83 160 ALA A CA 1
ATOM 1323 C C . ALA A 1 163 ? 25.118 35.621 19.463 1.00 65.13 160 ALA A C 1
ATOM 1324 O O . ALA A 1 163 ? 26.191 35.056 19.256 1.00 63.12 160 ALA A O 1
ATOM 1326 N N . PRO A 1 164 ? 24.259 35.938 18.483 1.00 64.36 161 PRO A N 1
ATOM 1327 C CA . PRO A 1 164 ? 24.535 35.648 17.072 1.00 56.30 161 PRO A CA 1
ATOM 1328 C C . PRO A 1 164 ? 25.862 36.259 16.627 1.00 63.99 161 PRO A C 1
ATOM 1329 O O . PRO A 1 164 ? 26.617 35.623 15.890 1.00 59.09 161 PRO A O 1
ATOM 1333 N N . GLU A 1 165 ? 26.139 37.475 17.087 1.00 68.17 162 GLU A N 1
ATOM 1334 C CA . GLU A 1 165 ? 27.398 38.155 16.787 1.00 69.98 162 GLU A CA 1
ATOM 1335 C C . GLU A 1 165 ? 28.623 37.389 17.298 1.00 68.57 162 GLU A C 1
ATOM 1336 O O . GLU A 1 165 ? 29.702 37.456 16.702 1.00 67.48 162 GLU A O 1
ATOM 1342 N N . THR A 1 166 ? 28.450 36.661 18.398 1.00 57.62 163 THR A N 1
ATOM 1343 C CA . THR A 1 166 ? 29.521 35.842 18.962 1.00 53.94 163 THR A CA 1
ATOM 1344 C C . THR A 1 166 ? 29.805 34.626 18.075 1.00 55.81 163 THR A C 1
ATOM 1345 O O . THR A 1 166 ? 30.963 34.285 17.825 1.00 58.12 163 THR A O 1
ATOM 1349 N N . ILE A 1 167 ? 28.744 33.979 17.597 1.00 51.04 164 ILE A N 1
ATOM 1350 C CA . ILE A 1 167 ? 28.882 32.844 16.688 1.00 49.57 164 ILE A CA 1
ATOM 1351 C C . ILE A 1 167 ? 29.479 33.304 15.360 1.00 51.77 164 ILE A C 1
ATOM 1352 O O . ILE A 1 167 ? 30.330 32.630 14.777 1.00 51.75 164 ILE A O 1
ATOM 1357 N N . ALA A 1 168 ? 29.020 34.459 14.890 1.00 52.23 165 ALA A N 1
ATOM 1358 C CA . ALA A 1 168 ? 29.539 35.069 13.675 1.00 59.08 165 ALA A CA 1
ATOM 1359 C C . ALA A 1 168 ? 31.051 35.264 13.748 1.00 57.48 165 ALA A C 1
ATOM 1360 O O . ALA A 1 168 ? 31.757 35.051 12.763 1.00 53.13 165 ALA A O 1
ATOM 1362 N N . ASN A 1 169 ? 31.543 35.674 14.915 1.00 48.58 166 ASN A N 1
ATOM 1363 C CA . ASN A 1 169 ? 32.975 35.883 15.101 1.00 52.28 166 ASN A CA 1
ATOM 1364 C C . ASN A 1 169 ? 33.762 34.571 15.178 1.00 56.83 166 ASN A C 1
ATOM 1365 O O . ASN A 1 169 ? 34.933 34.522 14.791 1.00 54.04 166 ASN A O 1
ATOM 1370 N N . GLN A 1 170 ? 33.124 33.512 15.672 1.00 49.39 167 GLN A N 1
ATOM 1371 C CA . GLN A 1 170 ? 33.765 32.200 15.725 1.00 48.14 167 GLN A CA 1
ATOM 1372 C C . GLN A 1 170 ? 33.941 31.627 14.324 1.00 43.65 167 GLN A C 1
ATOM 1373 O O . GLN A 1 170 ? 34.989 31.069 14.002 1.00 52.47 167 GLN A O 1
ATOM 1379 N N . LEU A 1 171 ? 32.909 31.766 13.496 1.00 45.59 168 LEU A N 1
ATOM 1380 C CA . LEU A 1 171 ? 32.968 31.321 12.106 1.00 47.25 168 LEU A CA 1
ATOM 1381 C C . LEU A 1 171 ? 34.064 32.070 11.344 1.00 46.14 168 LEU A C 1
ATOM 1382 O O . LEU A 1 171 ? 34.787 31.480 10.545 1.00 44.55 168 LEU A O 1
ATOM 1387 N N . PHE A 1 172 ? 34.187 33.369 11.599 1.00 44.38 169 PHE A N 1
ATOM 1388 C CA . PHE A 1 172 ? 35.259 34.149 10.997 1.00 47.79 169 PHE A CA 1
ATOM 1389 C C . PHE A 1 172 ? 36.617 33.647 11.463 1.00 56.38 169 PHE A C 1
ATOM 1390 O O . PHE A 1 172 ? 37.555 33.546 10.668 1.00 54.78 169 PHE A O 1
ATOM 1398 N N . ARG A 1 173 ? 36.719 33.350 12.757 1.00 51.48 170 ARG A N 1
ATOM 1399 C CA . ARG A 1 173 ? 37.958 32.848 13.334 1.00 44.01 170 ARG A CA 1
ATOM 1400 C C . ARG A 1 173 ? 38.389 31.575 12.622 1.00 45.08 170 ARG A C 1
ATOM 1401 O O . ARG A 1 173 ? 39.567 31.398 12.312 1.00 49.21 170 ARG A O 1
ATOM 1409 N N . LEU A 1 174 ? 37.426 30.698 12.355 1.00 42.31 171 LEU A N 1
ATOM 1410 C CA . LEU A 1 174 ? 37.694 29.461 11.628 1.00 46.43 171 LEU A CA 1
ATOM 1411 C C . LEU A 1 174 ? 38.191 29.762 10.213 1.00 47.85 171 LEU A C 1
ATOM 1412 O O . LEU A 1 174 ? 39.056 29.064 9.693 1.00 49.03 171 LEU A O 1
ATOM 1417 N N . ALA A 1 175 ? 37.643 30.807 9.597 1.00 44.25 172 ALA A N 1
ATOM 1418 C CA . ALA A 1 175 ? 38.055 31.208 8.256 1.00 44.56 172 ALA A CA 1
ATOM 1419 C C . ALA A 1 175 ? 39.463 31.785 8.274 1.00 47.65 172 ALA A C 1
ATOM 1420 O O . ALA A 1 175 ? 40.290 31.460 7.422 1.00 43.90 172 ALA A O 1
ATOM 1422 N N . LYS A 1 176 ? 39.721 32.657 9.242 1.00 45.19 173 LYS A N 1
ATOM 1423 C CA . LYS A 1 176 ? 41.040 33.255 9.410 1.00 47.24 173 LYS A CA 1
ATOM 1424 C C . LYS A 1 176 ? 42.092 32.184 9.707 1.00 50.60 173 LYS A C 1
ATOM 1425 O O . LYS A 1 176 ? 43.201 32.223 9.168 1.00 56.48 173 LYS A O 1
ATOM 1431 N N . ASP A 1 177 ? 41.731 31.217 10.548 1.00 46.24 174 ASP A N 1
ATOM 1432 C CA . ASP A 1 177 ? 42.657 30.162 10.959 1.00 46.83 174 ASP A CA 1
ATOM 1433 C C . ASP A 1 177 ? 42.937 29.147 9.849 1.00 47.81 174 ASP A C 1
ATOM 1434 O O . ASP A 1 177 ? 44.062 28.665 9.707 1.00 48.65 174 ASP A O 1
ATOM 1439 N N . THR A 1 178 ? 41.912 28.821 9.068 1.00 44.01 175 THR A N 1
ATOM 1440 C CA . THR A 1 178 ? 42.064 27.860 7.976 1.00 49.69 175 THR A CA 1
ATOM 1441 C C . THR A 1 178 ? 42.933 28.409 6.843 1.00 54.78 175 THR A C 1
ATOM 1442 O O . THR A 1 178 ? 43.779 27.692 6.302 1.00 56.42 175 THR A O 1
ATOM 1446 N N . GLU A 1 179 ? 42.724 29.677 6.489 1.00 48.65 176 GLU A N 1
ATOM 1447 C CA . GLU A 1 179 ? 43.545 30.339 5.475 1.00 58.21 176 GLU A CA 1
ATOM 1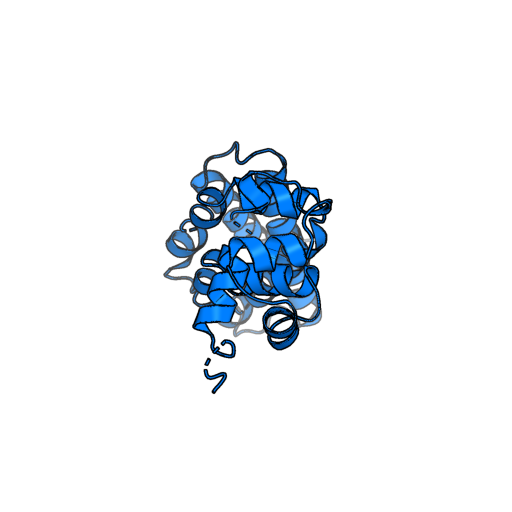448 C C . GLU A 1 179 ? 45.002 30.335 5.913 1.00 57.44 176 GLU A C 1
ATOM 1449 O O . GLU A 1 179 ? 45.901 30.082 5.112 1.00 63.80 176 GLU A O 1
ATOM 1455 N N . PHE A 1 180 ? 45.218 30.616 7.194 1.00 49.32 177 PHE A N 1
ATOM 1456 C CA . PHE A 1 180 ? 46.552 30.657 7.780 1.00 51.31 177 PHE A CA 1
ATOM 1457 C C . PHE A 1 180 ? 47.229 29.289 7.714 1.00 54.35 177 PHE A C 1
ATOM 1458 O O . PHE A 1 180 ? 48.408 29.188 7.379 1.00 61.76 177 PHE A O 1
ATOM 1466 N N . LEU A 1 181 ? 46.478 28.240 8.031 1.00 56.60 178 LEU A N 1
ATOM 1467 C CA . LEU A 1 181 ? 46.981 26.873 7.924 1.00 62.01 178 LEU A CA 1
ATOM 1468 C C . LEU A 1 181 ? 47.334 26.535 6.482 1.00 61.96 178 LEU A C 1
ATOM 1469 O O . LEU A 1 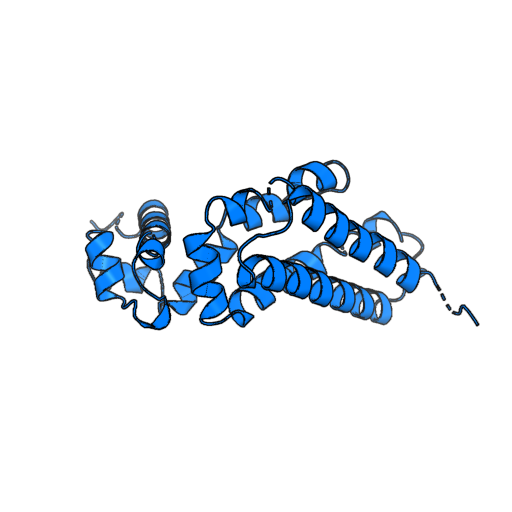181 ? 48.400 25.985 6.205 1.00 61.92 178 LEU A O 1
ATOM 1474 N N . ALA A 1 182 ? 46.426 26.865 5.570 1.00 60.36 179 ALA A N 1
ATOM 1475 C CA . ALA A 1 182 ? 46.610 26.586 4.151 1.00 58.09 179 ALA A CA 1
ATOM 1476 C C . ALA A 1 182 ? 47.847 27.280 3.590 1.00 62.16 179 ALA A C 1
ATOM 1477 O O . ALA A 1 182 ? 48.388 26.857 2.570 1.00 66.85 179 ALA A O 1
ATOM 1479 N N . ASN A 1 183 ? 48.283 28.348 4.254 1.00 71.14 180 ASN A N 1
ATOM 1480 C CA . ASN A 1 183 ? 49.499 29.053 3.862 1.00 78.16 180 ASN A CA 1
ATOM 1481 C C . ASN A 1 183 ? 50.633 28.898 4.878 1.00 88.89 180 ASN A C 1
ATOM 1482 O O . ASN A 1 183 ? 51.501 29.764 4.981 1.00 99.56 180 ASN A O 1
ATOM 1487 N N . SER A 1 184 ? 50.625 27.790 5.618 1.00 95.09 181 SER A N 1
ATOM 1488 C CA . SER A 1 184 ? 51.673 27.500 6.596 1.00 98.78 181 SER A CA 1
ATOM 1489 C C . SER A 1 184 ? 51.977 26.007 6.698 1.00 108.89 181 SER A C 1
ATOM 1490 O O . SER A 1 184 ? 52.333 25.520 7.771 1.00 110.78 181 SER A O 1
ATOM 1501 N N . TYR A 1 186 ? 54.430 24.115 5.252 1.00 128.08 183 TYR A N 1
ATOM 1502 C CA . TYR A 1 186 ? 55.842 23.814 5.463 1.00 132.00 183 TYR A CA 1
ATOM 1503 C C . TYR A 1 186 ? 56.421 24.737 6.526 1.00 129.85 183 TYR A C 1
ATOM 1504 O O . TYR A 1 186 ? 57.397 25.445 6.279 1.00 134.48 183 TYR A O 1
ATOM 1513 N N . ARG A 1 187 ? 55.814 24.726 7.710 1.00 123.32 184 ARG A N 1
ATOM 1514 C CA . ARG A 1 187 ? 56.245 25.599 8.797 1.00 120.59 184 ARG A CA 1
ATOM 1515 C C . ARG A 1 187 ? 57.561 25.140 9.421 1.00 130.31 184 ARG A C 1
ATOM 1516 O O . ARG A 1 187 ? 58.390 25.963 9.815 1.00 136.77 184 ARG A O 1
ATOM 1524 N N . GLU A 1 188 ? 57.750 23.827 9.502 1.00 126.39 185 GLU A N 1
ATOM 1525 C CA . GLU A 1 188 ? 58.972 23.263 10.066 1.00 129.81 185 GLU A CA 1
ATOM 1526 C C . GLU A 1 188 ? 60.058 23.104 9.008 1.00 127.13 185 GLU A C 1
ATOM 1527 O O . GLU A 1 188 ? 61.238 23.319 9.282 1.00 127.79 185 GLU A O 1
#

Radius of gyration: 18.87 Å; Cα contacts (8 Å, |Δi|>4): 168; chains: 1; bounding box: 66×30×37 Å

Nearest PDB structures (foldseek):
  4mk6-assembly1_A-2  TM=1.002E+00  e=5.169E-24  Listeria monocytogenes EGD-e
  2iu5-assembly1_B  TM=7.497E-01  e=1.813E-07  Lactococcus lactis subsp. lactis Il1403
  2qib-assembly1_B  TM=6.028E-01  e=4.255E-03  Streptomyces coelicolor A3(2)
  6rxb-assembly2_C  TM=5.796E-01  e=1.479E-02  Acinetobacter baumannii AYE
  3egq-assembly1_B  TM=5.014E-01  e=1.792E-02  Archaeoglobus fulgidus

CATH classification: 1.10.357.10

Solvent-accessible surface area: 10510 Å² total

B-factor: mean 70.89, std 23.54, range [33.93, 177.34]

Foldseek 3Di:
DPVLLDVVLLVLLLVLLCVLLPDFNVPDALCSSCVSSVHDPVSVVSNAVGVLRSVLVSLCPFPLNVLLVPDDPVCLLVSQLVLVSCLVVLSSQLRVCVVPVVSNLVVQLVSQLVVLVVCVVPPVVCPFPPVLSNVLSNVLSNQLSVLSSVCSNVRNPDRSSVSSVVSVVSSVVSVVVSVCVVD

Secondary structure (DSSP, 8-state):
-----SHHHHHHHHHH--GGGTS-TTT--HHHHHHHHT--HHHHHHH-SSHHHHHHHHHHTSHHHHHHHT--SSSHHHHHH--HHHHHTHHHHHHHHHH-HHHHHHHHHHHHHHH--HHHHH-TT--S-HHHHHHHHHHHHHHHHHHHHHHHHTTS-S-HHHHHHHHHHHHHHHHHHHT----